Protein AF-A0A7Y5WAF0-F1 (afdb_monomer_lite)

Radius of gyration: 32.48 Å; chains: 1; bounding box: 87×37×110 Å

pLDDT: mean 72.6, std 13.73, range [48.72, 93.19]

Secondary structure (DSSP, 8-state):
-HHHHHHHHHHHHHHHHHHHHHHHHHHHHT-TTPPP---------SS-----SPPPPPP-HHHHHHHHHHHHHHHHHHHHHHHHHHHTTSS-HHHHHHHHHHHHHHHHHHHHHHHHHHHHHHHHHHHHHHH--HHHHHHHHHHHHHHHHHHHS-----TTSPPP---TTHHHHHHHHHHHHHHHHHHHHHHHHHHHHHHHHHHHHHH-TTTTSSTT------

Foldseek 3Di:
DVVVVVVVVCVVCVVVVVVLVVLVVVLLVPPPPNPDPDDPDDDDDDDPPPPPPPDPPDPPVVLSVVLSVVLVVVLVVLLVVLVVCCVVVVDPPVCSVVVSVVVSVVSSVVSSVVSVVVVVVVVVVVVVVVVPPVPPVVVVVVVVVVVVVVVPPDDPPPVPDDDDDDDDPVVVVVVVVVVVVVVVVVVVVVVVVVVVVVVVVVVVCVPPVPVVVPPPPDDDDD

Structure (mmCIF, N/CA/C/O backbone):
data_AF-A0A7Y5WAF0-F1
#
_entry.id   AF-A0A7Y5WAF0-F1
#
loop_
_atom_site.group_PDB
_atom_site.id
_atom_site.type_symbol
_atom_site.label_atom_id
_atom_site.label_alt_id
_atom_site.label_comp_id
_atom_site.label_asym_id
_atom_site.label_entity_id
_atom_site.label_seq_id
_atom_site.pdbx_PDB_ins_code
_atom_site.Cartn_x
_atom_site.Cartn_y
_atom_site.Cartn_z
_atom_site.occupancy
_atom_site.B_iso_or_equiv
_atom_site.auth_seq_id
_atom_site.auth_comp_id
_atom_site.auth_asym_id
_atom_site.auth_atom_id
_atom_site.pdbx_PDB_model_num
ATOM 1 N N . MET A 1 1 ? -6.982 17.345 -33.288 1.00 80.19 1 MET A N 1
ATOM 2 C CA . MET A 1 1 ? -5.839 17.234 -32.343 1.00 80.19 1 MET A CA 1
ATOM 3 C C . MET A 1 1 ? -6.242 16.680 -30.975 1.00 80.19 1 MET A C 1
ATOM 5 O O . MET A 1 1 ? -5.500 15.859 -30.454 1.00 80.19 1 MET A O 1
ATOM 9 N N . ILE A 1 2 ? -7.397 17.060 -30.407 1.00 92.06 2 ILE A N 1
ATOM 10 C CA . ILE A 1 2 ? -7.866 16.578 -29.087 1.00 92.06 2 ILE A CA 1
ATOM 11 C C . ILE A 1 2 ? -7.991 15.040 -29.025 1.00 92.06 2 ILE A C 1
ATOM 13 O O . ILE A 1 2 ? -7.596 14.434 -28.029 1.00 92.06 2 ILE A O 1
ATOM 17 N N . ASP A 1 3 ? -8.434 14.388 -30.103 1.00 92.44 3 ASP A N 1
ATOM 18 C CA . ASP A 1 3 ? -8.553 12.920 -30.141 1.00 92.44 3 ASP A CA 1
ATOM 19 C C . ASP A 1 3 ? -7.208 12.197 -30.027 1.00 92.44 3 ASP A C 1
ATOM 21 O O . ASP A 1 3 ? -7.102 11.194 -29.325 1.00 92.44 3 ASP A O 1
ATOM 25 N N . VAL A 1 4 ? -6.153 12.738 -30.644 1.00 91.50 4 VAL A N 1
ATOM 26 C CA . VAL A 1 4 ? -4.799 12.162 -30.578 1.00 91.50 4 VAL A CA 1
ATOM 27 C C . VAL A 1 4 ? -4.248 12.262 -29.154 1.00 91.50 4 VAL A C 1
ATOM 29 O O . VAL A 1 4 ? -3.738 11.281 -28.618 1.00 91.50 4 VAL A O 1
ATOM 32 N N . LEU A 1 5 ? -4.424 13.414 -28.499 1.00 90.00 5 LEU A N 1
ATOM 33 C CA . LEU A 1 5 ? -4.049 13.614 -27.092 1.00 90.00 5 LEU A CA 1
ATOM 34 C C . LEU A 1 5 ? -4.808 12.664 -26.153 1.00 90.00 5 LEU A C 1
ATOM 36 O O . LEU A 1 5 ? -4.223 12.096 -25.227 1.00 90.00 5 LEU A O 1
ATOM 40 N N . THR A 1 6 ? -6.096 12.444 -26.417 1.00 93.19 6 THR A N 1
ATOM 41 C CA . THR A 1 6 ? -6.939 11.533 -25.628 1.00 93.19 6 THR A CA 1
ATOM 42 C C . THR A 1 6 ? -6.519 10.074 -25.824 1.00 93.19 6 THR A C 1
ATOM 44 O O . THR A 1 6 ? -6.438 9.318 -24.852 1.00 93.19 6 THR A O 1
ATOM 47 N N . LEU A 1 7 ? -6.180 9.688 -27.059 1.00 91.62 7 LEU A N 1
ATOM 48 C CA . LEU A 1 7 ? -5.653 8.364 -27.387 1.00 91.62 7 LEU A CA 1
ATOM 49 C C . LEU A 1 7 ? -4.311 8.117 -26.687 1.00 91.62 7 LEU A C 1
ATOM 51 O O . LEU A 1 7 ? -4.165 7.109 -25.996 1.00 91.62 7 LEU A O 1
ATOM 55 N N . MET A 1 8 ? -3.361 9.053 -26.787 1.00 87.25 8 MET A N 1
ATOM 56 C CA . MET A 1 8 ? -2.053 8.926 -26.134 1.00 87.25 8 MET A CA 1
ATOM 57 C C . MET A 1 8 ? -2.184 8.846 -24.613 1.00 87.25 8 MET A C 1
ATOM 59 O O . MET A 1 8 ? -1.540 8.009 -23.984 1.00 87.25 8 MET A O 1
ATOM 63 N N . THR A 1 9 ? -3.073 9.646 -24.018 1.00 92.38 9 THR A N 1
ATOM 64 C CA . THR A 1 9 ? -3.328 9.605 -22.571 1.00 92.38 9 THR A CA 1
ATOM 65 C C . THR A 1 9 ? -3.919 8.259 -22.149 1.00 92.38 9 THR A C 1
ATOM 67 O O . THR A 1 9 ? -3.480 7.690 -21.154 1.00 92.38 9 THR A O 1
ATOM 70 N N . ARG A 1 10 ? -4.859 7.688 -22.915 1.00 88.75 10 ARG A N 1
ATOM 71 C CA . ARG A 1 10 ? -5.391 6.337 -22.651 1.00 88.75 10 ARG A CA 1
ATOM 72 C C . ARG A 1 10 ? -4.321 5.257 -22.754 1.00 88.75 10 ARG A C 1
ATOM 74 O O . ARG A 1 10 ? -4.291 4.374 -21.903 1.00 88.75 10 ARG A O 1
ATOM 81 N N .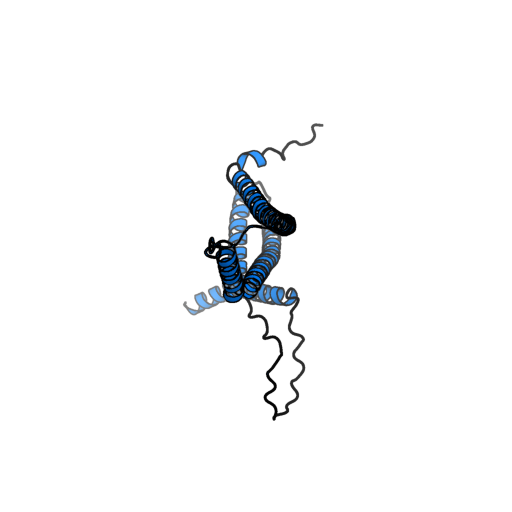 VAL A 1 11 ? -3.449 5.328 -23.758 1.00 88.25 11 VAL A N 1
ATOM 82 C CA . VAL A 1 11 ? -2.352 4.363 -23.928 1.00 88.25 11 VAL A CA 1
ATOM 83 C C . VAL A 1 11 ? -1.366 4.457 -22.761 1.00 88.25 11 VAL A C 1
ATOM 85 O O . VAL A 1 11 ? -0.986 3.430 -22.209 1.00 88.25 11 VAL A O 1
ATOM 88 N N . LEU A 1 12 ? -1.029 5.672 -22.319 1.00 84.12 12 LEU A N 1
ATOM 89 C CA . LEU A 1 12 ? -0.141 5.903 -21.175 1.00 84.12 12 LEU A CA 1
ATOM 90 C C . LEU A 1 12 ? -0.771 5.500 -19.831 1.00 84.12 12 LEU A C 1
ATOM 92 O O . LEU A 1 12 ? -0.071 4.999 -18.953 1.00 84.12 12 LEU A O 1
ATOM 96 N N . LEU A 1 13 ? -2.087 5.676 -19.658 1.00 89.19 13 LEU A N 1
ATOM 97 C CA . LEU A 1 13 ? -2.798 5.285 -18.431 1.00 89.19 13 LEU A CA 1
ATOM 98 C C . LEU A 1 13 ? -3.210 3.807 -18.402 1.00 89.19 13 LEU A C 1
ATOM 100 O O . LEU A 1 13 ? -3.452 3.279 -17.318 1.00 89.19 13 LEU A O 1
ATOM 104 N N . SER A 1 14 ? -3.283 3.133 -19.550 1.00 88.19 14 SER A N 1
ATOM 105 C CA . SER A 1 14 ? -3.618 1.707 -19.658 1.00 88.19 14 SER A CA 1
ATOM 106 C C . SER A 1 14 ? -2.776 0.806 -18.739 1.00 88.19 14 SER A C 1
ATOM 108 O O . SER A 1 14 ? -3.366 0.080 -17.933 1.00 88.19 14 SER A O 1
ATOM 110 N N . PRO A 1 15 ? -1.427 0.874 -18.744 1.00 79.38 15 PRO A N 1
ATOM 111 C CA . PRO A 1 15 ? -0.616 0.048 -17.850 1.00 79.38 15 PRO A CA 1
ATOM 112 C C . PRO A 1 15 ? -0.857 0.385 -16.376 1.00 79.38 15 PRO A C 1
ATOM 114 O O . PRO A 1 15 ? -0.868 -0.510 -15.535 1.00 79.38 15 PRO A O 1
ATOM 117 N N . LEU A 1 16 ? -1.121 1.655 -16.053 1.00 81.38 16 LEU A N 1
ATOM 118 C CA . LEU A 1 16 ? -1.438 2.076 -14.688 1.00 81.38 16 LEU A CA 1
ATOM 119 C C . LEU A 1 16 ? -2.786 1.504 -14.223 1.00 81.38 16 LEU A C 1
ATOM 121 O O . LEU A 1 16 ? -2.928 1.083 -13.074 1.00 81.38 16 LEU A O 1
ATOM 125 N N . TRP A 1 17 ? -3.766 1.451 -15.126 1.00 87.94 17 TRP A N 1
ATOM 126 C CA . TRP A 1 17 ? -5.075 0.860 -14.872 1.00 87.94 17 TRP A CA 1
ATOM 127 C C . TRP A 1 17 ? -4.995 -0.662 -14.707 1.00 87.94 17 TRP A C 1
ATOM 129 O O . TRP A 1 17 ? -5.569 -1.201 -13.760 1.00 87.94 17 TRP A O 1
ATOM 139 N N . ALA A 1 18 ? -4.233 -1.348 -15.564 1.00 83.00 18 ALA A N 1
ATOM 140 C CA . ALA A 1 18 ? -3.973 -2.781 -15.439 1.00 83.00 18 ALA A CA 1
ATOM 141 C C . ALA A 1 18 ? -3.250 -3.108 -14.121 1.00 83.00 18 ALA A C 1
ATOM 143 O O . ALA A 1 18 ? -3.660 -4.017 -13.398 1.00 83.00 18 ALA A O 1
ATOM 144 N N . LEU A 1 19 ? -2.238 -2.314 -13.752 1.00 80.44 19 LEU A N 1
ATOM 145 C CA . LEU A 1 19 ? -1.508 -2.465 -12.492 1.00 80.44 19 LEU A CA 1
ATOM 146 C C . LEU A 1 19 ? -2.422 -2.264 -11.277 1.00 80.44 19 LEU A C 1
ATOM 148 O O . LEU A 1 19 ? -2.346 -3.021 -10.309 1.00 80.44 19 LEU A O 1
ATOM 152 N N . TRP A 1 20 ? -3.325 -1.283 -11.337 1.00 81.94 20 TRP A N 1
ATOM 153 C CA . TRP A 1 20 ? -4.351 -1.090 -10.314 1.00 81.94 20 TRP A CA 1
ATOM 154 C C . TRP A 1 20 ? -5.294 -2.296 -10.209 1.00 81.94 20 TRP A C 1
ATOM 156 O O . TRP A 1 20 ? -5.638 -2.717 -9.102 1.00 81.94 20 TRP A O 1
ATOM 166 N N . TRP A 1 21 ? -5.684 -2.888 -11.340 1.00 87.25 21 TRP A N 1
ATOM 167 C CA . TRP A 1 21 ? -6.511 -4.095 -11.374 1.00 87.25 21 TRP A CA 1
ATOM 168 C C . TRP A 1 21 ? -5.814 -5.290 -10.722 1.00 87.25 21 TRP A C 1
ATOM 170 O O . TRP A 1 21 ? -6.400 -5.944 -9.860 1.00 87.25 21 TRP A O 1
ATOM 180 N N . VAL A 1 22 ? -4.543 -5.521 -11.061 1.00 81.50 22 VAL A N 1
ATOM 181 C CA . VAL A 1 22 ? -3.709 -6.566 -10.453 1.00 81.50 22 VAL A CA 1
ATOM 182 C C . VAL A 1 22 ? -3.533 -6.318 -8.954 1.00 81.50 22 VAL A C 1
ATOM 184 O O . VAL A 1 22 ? -3.692 -7.247 -8.168 1.00 81.50 22 VAL A O 1
ATOM 187 N N . TYR A 1 23 ? -3.300 -5.071 -8.525 1.00 77.25 23 TYR A N 1
ATOM 188 C CA . TYR A 1 23 ? -3.225 -4.715 -7.101 1.00 77.25 23 TYR A CA 1
ATOM 189 C C . TYR A 1 23 ? -4.512 -5.074 -6.355 1.00 77.25 23 TYR A C 1
ATOM 191 O O . TYR A 1 23 ? -4.492 -5.657 -5.269 1.00 77.25 23 TYR A O 1
ATOM 199 N N . ARG A 1 24 ? -5.653 -4.732 -6.961 1.00 79.69 24 ARG A N 1
ATOM 200 C CA . ARG A 1 24 ? -6.974 -4.999 -6.403 1.00 79.69 24 ARG A CA 1
ATOM 201 C C . ARG A 1 24 ? -7.251 -6.502 -6.339 1.00 79.69 24 ARG A C 1
ATOM 203 O O . ARG A 1 24 ? -7.829 -6.953 -5.355 1.00 79.69 24 ARG A O 1
ATOM 210 N N . PHE A 1 25 ? -6.812 -7.261 -7.342 1.00 80.56 25 PHE A N 1
ATOM 211 C CA . PHE A 1 25 ? -6.910 -8.718 -7.362 1.00 80.56 25 PHE A CA 1
ATOM 212 C C . PHE A 1 25 ? -6.017 -9.365 -6.296 1.00 80.56 25 PHE A C 1
ATOM 214 O O . PHE A 1 25 ? -6.508 -10.172 -5.512 1.00 80.56 25 PHE A O 1
ATOM 221 N N . LEU A 1 26 ? -4.751 -8.946 -6.178 1.00 77.12 26 LEU A N 1
ATOM 222 C CA . LEU A 1 26 ? -3.840 -9.439 -5.139 1.00 77.12 26 LEU A CA 1
ATOM 223 C C . LEU A 1 26 ? -4.392 -9.188 -3.732 1.00 77.12 26 LEU A C 1
ATOM 225 O O . LEU A 1 26 ? -4.285 -10.032 -2.846 1.00 77.12 26 LEU A O 1
ATOM 229 N N . TRP A 1 27 ? -5.013 -8.031 -3.501 1.00 72.62 27 TRP A N 1
ATOM 230 C CA . TRP A 1 27 ? -5.647 -7.767 -2.212 1.00 72.62 27 TRP A CA 1
ATOM 231 C C . TRP A 1 27 ? -6.728 -8.803 -1.868 1.00 72.62 27 TRP A C 1
ATOM 233 O O . TRP A 1 27 ? -6.843 -9.225 -0.715 1.00 72.62 27 TRP A O 1
ATOM 243 N N . TRP A 1 28 ? -7.507 -9.224 -2.867 1.00 75.81 28 TRP A N 1
ATOM 244 C CA . TRP A 1 28 ? -8.518 -10.265 -2.707 1.00 75.81 28 TRP A CA 1
ATOM 245 C C . TRP A 1 28 ? -7.897 -11.640 -2.462 1.00 75.81 28 TRP A C 1
ATOM 247 O O . TRP A 1 28 ? -8.332 -12.325 -1.542 1.00 75.81 28 TRP A O 1
ATOM 257 N N . THR A 1 29 ? -6.844 -12.018 -3.192 1.00 72.81 29 THR A N 1
ATOM 258 C CA . THR A 1 29 ? -6.183 -13.323 -3.001 1.00 72.81 29 THR A CA 1
ATOM 259 C C . THR A 1 29 ? -5.527 -13.466 -1.629 1.00 72.81 29 THR A C 1
ATOM 261 O O . THR A 1 29 ? -5.415 -14.573 -1.114 1.00 72.81 29 THR A O 1
ATOM 264 N N . PHE A 1 30 ? -5.092 -12.359 -1.020 1.00 68.06 30 PHE A N 1
ATOM 265 C CA . PHE A 1 30 ? -4.464 -12.362 0.306 1.00 68.06 30 PHE A CA 1
ATOM 266 C C . PHE A 1 30 ? -5.413 -11.996 1.455 1.00 68.06 30 PHE A C 1
ATOM 268 O O . PHE A 1 30 ? -4.968 -11.943 2.609 1.00 68.06 30 PHE A O 1
ATOM 275 N N . SER A 1 31 ? -6.695 -11.748 1.171 1.00 66.81 31 SER A N 1
ATOM 276 C CA . SER A 1 31 ? -7.712 -11.581 2.209 1.00 66.81 31 SER A CA 1
ATOM 277 C C . SER A 1 31 ? -8.149 -12.968 2.696 1.00 66.81 31 SER A C 1
ATOM 279 O O . SER A 1 31 ? -8.787 -13.693 1.939 1.00 66.81 31 SER A O 1
ATOM 281 N N . PRO A 1 32 ? -7.821 -13.364 3.943 1.00 60.50 32 PRO A N 1
ATOM 282 C CA . PRO A 1 32 ? -8.247 -14.655 4.495 1.00 60.50 32 PRO A CA 1
ATOM 283 C C . PRO A 1 32 ? -9.773 -14.742 4.653 1.00 60.50 32 PRO A C 1
ATOM 285 O O . PRO A 1 32 ? -10.313 -15.836 4.738 1.00 60.50 32 PRO A O 1
ATOM 288 N N . ASP A 1 33 ? -10.449 -13.591 4.631 1.00 60.91 33 ASP A N 1
ATOM 289 C CA . ASP A 1 33 ? -11.903 -13.452 4.692 1.00 60.91 33 ASP A CA 1
ATOM 290 C C . ASP A 1 33 ? -12.520 -13.288 3.297 1.00 60.91 33 ASP A C 1
ATOM 292 O O . ASP A 1 33 ? -13.479 -12.530 3.131 1.00 60.91 33 ASP A O 1
ATOM 296 N N . ALA A 1 34 ? -11.948 -13.925 2.266 1.00 55.34 34 ALA A N 1
ATOM 297 C CA . ALA A 1 34 ? -12.595 -13.971 0.961 1.00 55.34 34 ALA A CA 1
ATOM 298 C C . ALA A 1 34 ? -14.026 -14.500 1.178 1.00 55.34 34 ALA A C 1
ATOM 300 O O . ALA A 1 34 ? -14.171 -15.615 1.687 1.00 55.34 34 ALA A O 1
ATOM 301 N N . PRO A 1 35 ? -15.079 -13.703 0.897 1.00 54.16 35 PRO A N 1
ATOM 302 C CA . PRO A 1 35 ? -16.446 -14.124 1.133 1.00 54.16 35 PRO A CA 1
ATOM 303 C C . PRO A 1 35 ? -16.647 -15.482 0.463 1.00 54.16 35 PRO A C 1
ATOM 305 O O . PRO A 1 35 ? -16.305 -15.609 -0.720 1.00 54.16 35 PRO A O 1
ATOM 308 N N . PRO A 1 36 ? -17.153 -16.496 1.190 1.00 54.44 36 PRO A N 1
ATOM 309 C CA . PRO A 1 36 ? -17.505 -17.757 0.561 1.00 54.44 36 PRO A CA 1
ATOM 310 C C . PRO A 1 36 ? -18.429 -17.416 -0.604 1.00 54.44 36 PRO A C 1
ATOM 312 O O . PRO A 1 36 ? -19.363 -16.626 -0.428 1.00 54.44 36 PRO A O 1
ATOM 315 N N . ALA A 1 37 ? -18.094 -17.917 -1.797 1.00 56.12 37 ALA A N 1
ATOM 316 C CA . ALA A 1 37 ? -18.835 -17.653 -3.023 1.00 56.12 37 ALA A CA 1
ATOM 317 C C . ALA A 1 37 ? -20.330 -17.747 -2.713 1.00 56.12 37 ALA A C 1
ATOM 319 O O . ALA A 1 37 ? -20.788 -18.775 -2.215 1.00 56.12 37 ALA A O 1
ATOM 320 N N . ALA A 1 38 ? -21.044 -16.630 -2.886 1.00 54.22 38 ALA A N 1
ATOM 321 C CA . ALA A 1 38 ? -22.418 -16.499 -2.434 1.00 54.22 38 ALA A CA 1
ATOM 322 C C . ALA A 1 38 ? -23.245 -17.647 -3.024 1.00 54.22 38 ALA A C 1
ATOM 324 O O . ALA A 1 38 ? -23.469 -17.696 -4.233 1.00 54.22 38 ALA A O 1
ATOM 325 N N . ALA A 1 39 ? -23.657 -18.588 -2.172 1.00 51.59 39 ALA A N 1
ATOM 326 C CA . ALA A 1 39 ? -24.573 -19.641 -2.573 1.00 51.59 39 ALA A CA 1
ATOM 327 C C . ALA A 1 39 ? -25.874 -18.979 -3.061 1.00 51.59 39 ALA A C 1
ATOM 329 O O . ALA A 1 39 ? -26.312 -17.996 -2.447 1.00 51.59 39 ALA A O 1
ATOM 330 N N . PRO A 1 40 ? -26.477 -19.461 -4.162 1.00 54.38 40 PRO A N 1
ATOM 331 C CA . PRO A 1 40 ? -27.672 -18.853 -4.726 1.00 54.38 40 PRO A CA 1
ATOM 332 C C . PRO A 1 40 ? -28.766 -18.782 -3.657 1.00 54.38 40 PRO A C 1
ATOM 334 O O . PRO A 1 40 ? -29.146 -19.790 -3.061 1.00 54.38 40 PRO A O 1
ATOM 337 N N . ALA A 1 41 ? -29.226 -17.563 -3.376 1.00 55.59 41 ALA A N 1
ATOM 338 C CA . ALA A 1 41 ? -30.239 -17.302 -2.368 1.00 55.59 41 ALA A CA 1
ATOM 339 C C . ALA A 1 41 ? -31.579 -17.893 -2.827 1.00 55.59 41 ALA A C 1
ATOM 341 O O . ALA A 1 41 ? -32.236 -17.350 -3.714 1.00 55.59 41 ALA A O 1
ATOM 342 N N . ALA A 1 42 ? -31.973 -19.017 -2.228 1.00 52.19 42 ALA A N 1
ATOM 343 C CA . ALA A 1 42 ? -33.306 -19.578 -2.392 1.00 52.19 42 ALA A CA 1
ATOM 344 C C . ALA A 1 42 ? -34.329 -18.638 -1.733 1.00 52.19 42 ALA A C 1
ATOM 346 O O . ALA A 1 42 ? -34.229 -18.319 -0.547 1.00 52.19 42 ALA A O 1
ATOM 347 N N . GLY A 1 43 ? -35.275 -18.147 -2.531 1.00 57.16 43 GLY A N 1
ATOM 348 C CA . GLY A 1 43 ? -36.304 -17.208 -2.100 1.00 57.16 43 GLY A CA 1
ATOM 349 C C . GLY A 1 43 ? -37.311 -17.829 -1.130 1.00 57.16 43 GLY A C 1
ATOM 350 O O . GLY A 1 43 ? -37.823 -18.919 -1.365 1.00 57.16 43 GLY A O 1
ATOM 351 N N . GLY A 1 44 ? -37.643 -17.088 -0.073 1.00 50.97 44 GLY A N 1
ATOM 352 C CA . GLY A 1 44 ? -38.745 -17.400 0.836 1.00 50.97 44 GLY A CA 1
ATOM 353 C C . GLY A 1 44 ? -39.015 -16.245 1.801 1.00 50.97 44 GLY A C 1
ATOM 354 O O . GLY A 1 44 ? -38.184 -15.933 2.646 1.00 50.97 44 GLY A O 1
ATOM 355 N N . LYS A 1 45 ? -40.170 -15.586 1.644 1.00 63.97 45 LYS A N 1
ATOM 356 C CA . LYS A 1 45 ? -40.706 -14.539 2.535 1.00 63.97 45 LYS A CA 1
ATOM 357 C C . LYS A 1 45 ? -41.290 -15.162 3.814 1.00 63.97 45 LYS A C 1
ATOM 359 O O . LYS A 1 45 ? -41.916 -16.209 3.704 1.00 63.97 45 LYS A O 1
ATOM 364 N N . ALA A 1 46 ? -41.164 -14.474 4.961 1.00 56.56 46 ALA A N 1
ATOM 365 C CA . ALA A 1 46 ? -42.238 -14.181 5.946 1.00 56.56 46 ALA A CA 1
ATOM 366 C C . ALA A 1 46 ? -41.733 -13.942 7.386 1.00 56.56 46 ALA A C 1
ATOM 368 O O . ALA A 1 46 ? -42.485 -13.428 8.207 1.00 56.56 46 ALA A O 1
ATOM 369 N N . PHE A 1 47 ? -40.470 -14.237 7.689 1.00 59.84 47 PHE A N 1
ATOM 370 C CA . PHE A 1 47 ? -39.847 -13.845 8.954 1.00 59.84 47 PHE A CA 1
ATOM 371 C C . PHE A 1 47 ? -38.828 -12.747 8.676 1.00 59.84 47 PHE A C 1
ATOM 373 O O . PHE A 1 47 ? -38.037 -12.875 7.740 1.00 59.84 47 PHE A O 1
ATOM 380 N N . ASP A 1 48 ? -38.858 -11.670 9.462 1.00 50.84 48 ASP A N 1
ATOM 381 C CA . ASP A 1 48 ? -37.770 -10.695 9.511 1.00 50.84 48 ASP A CA 1
ATOM 382 C C . ASP A 1 48 ? -36.577 -11.405 10.160 1.00 50.84 48 ASP A C 1
ATOM 384 O O . ASP A 1 48 ? -36.365 -11.380 11.373 1.00 50.84 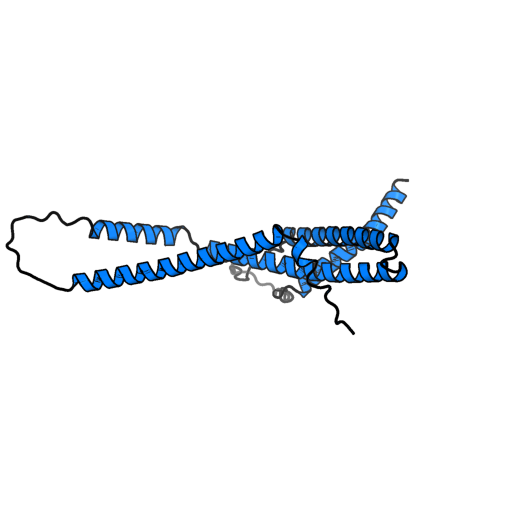48 ASP A O 1
ATOM 388 N N . ILE A 1 49 ? -35.881 -12.205 9.350 1.00 62.72 49 ILE A N 1
ATOM 389 C CA . ILE A 1 49 ? -34.621 -12.825 9.715 1.00 62.72 49 ILE A CA 1
ATOM 390 C C . ILE A 1 49 ? -33.684 -11.642 9.900 1.00 62.72 49 ILE A C 1
ATOM 392 O O . ILE A 1 49 ? -33.157 -11.117 8.921 1.00 62.72 49 ILE A O 1
ATOM 396 N N . VAL A 1 50 ? -33.517 -11.206 11.153 1.00 58.84 50 VAL A N 1
ATOM 397 C CA . VAL A 1 50 ? -32.436 -10.308 11.552 1.00 58.84 50 VAL A CA 1
ATOM 398 C C . VAL A 1 50 ? -31.167 -10.972 11.045 1.00 58.84 50 VAL A C 1
ATOM 400 O O . VAL A 1 50 ? -30.720 -11.979 11.606 1.00 58.84 50 VAL A O 1
ATOM 403 N N . ASP A 1 51 ? -30.676 -10.479 9.907 1.00 59.12 51 ASP A N 1
ATOM 404 C CA . ASP A 1 51 ? -29.619 -11.117 9.141 1.00 59.12 51 ASP A CA 1
ATOM 405 C C . ASP A 1 51 ? -28.364 -11.090 10.010 1.00 59.12 51 ASP A C 1
ATOM 407 O O . ASP A 1 51 ? -27.639 -10.103 10.101 1.00 59.12 51 ASP A O 1
ATOM 411 N N . SER A 1 52 ? -28.160 -12.184 10.744 1.00 59.81 52 SER A N 1
ATOM 412 C CA . SER A 1 52 ? -27.064 -12.355 11.698 1.00 59.81 52 SER A CA 1
ATOM 413 C C . SER A 1 52 ? -25.743 -12.575 10.967 1.00 59.81 52 SER A C 1
ATOM 415 O O . SER A 1 52 ? -24.708 -12.815 11.594 1.00 59.81 52 SER A O 1
ATOM 417 N N . ARG A 1 53 ? -25.770 -12.534 9.628 1.00 65.44 53 ARG A N 1
ATOM 418 C CA . ARG A 1 53 ? -24.580 -12.617 8.806 1.00 65.44 53 ARG A CA 1
ATOM 419 C C . ARG A 1 53 ? -23.675 -11.451 9.184 1.00 65.44 53 ARG A C 1
ATOM 421 O O . ARG A 1 53 ? -24.109 -10.297 9.168 1.00 65.44 53 ARG A O 1
ATOM 428 N N . PRO A 1 54 ? -22.412 -11.728 9.534 1.00 61.59 54 PRO A N 1
ATOM 429 C CA . PRO A 1 54 ? -21.466 -10.669 9.808 1.00 61.59 54 PRO A CA 1
ATOM 430 C C . PRO A 1 54 ? -21.410 -9.761 8.579 1.00 61.59 54 PRO A C 1
ATOM 432 O O . PRO A 1 54 ? -21.072 -10.211 7.485 1.00 61.59 54 PRO A O 1
ATOM 435 N N . THR A 1 55 ? -21.780 -8.488 8.753 1.00 65.94 55 THR A N 1
ATOM 436 C CA . THR A 1 55 ? -21.629 -7.471 7.704 1.00 65.94 55 THR A CA 1
ATOM 437 C C . THR A 1 55 ? -20.217 -7.577 7.133 1.00 65.94 55 THR A C 1
ATOM 439 O O . THR A 1 55 ? -19.262 -7.514 7.919 1.00 65.94 55 THR A O 1
ATOM 442 N N . PRO A 1 56 ? -20.055 -7.747 5.807 1.00 65.38 56 PRO A N 1
ATOM 443 C CA . PRO A 1 56 ? -18.742 -7.951 5.224 1.00 65.38 56 PRO A CA 1
ATOM 444 C C . PRO A 1 56 ? -17.840 -6.764 5.582 1.00 65.38 56 PRO A C 1
ATOM 446 O O . PRO A 1 56 ? -18.296 -5.611 5.553 1.00 65.38 56 PRO A O 1
ATOM 449 N N . PRO A 1 57 ? -16.574 -7.014 5.954 1.00 68.31 57 PRO A N 1
ATOM 450 C CA . PRO A 1 57 ? -15.666 -5.954 6.358 1.00 68.31 57 PRO A CA 1
ATOM 451 C C . PRO A 1 57 ? -15.548 -4.927 5.228 1.00 68.31 57 PRO A C 1
ATOM 453 O O . PRO A 1 57 ? -15.200 -5.248 4.090 1.00 68.31 57 PRO A O 1
ATOM 456 N N . LYS A 1 58 ? -15.872 -3.663 5.531 1.00 73.88 58 LYS A N 1
ATOM 457 C CA . LYS A 1 58 ? -15.796 -2.572 4.555 1.00 73.88 58 LYS A CA 1
ATOM 458 C C . LYS A 1 58 ? -14.354 -2.450 4.065 1.00 73.88 58 LYS A C 1
ATOM 460 O O . LYS A 1 58 ? -13.455 -2.157 4.853 1.00 73.88 58 LYS A O 1
ATOM 465 N N . LEU A 1 59 ? -14.148 -2.637 2.761 1.00 70.38 59 LEU A N 1
ATOM 466 C CA . LEU A 1 59 ? -12.837 -2.534 2.120 1.00 70.38 59 LEU A CA 1
ATOM 467 C C . LEU A 1 59 ? -12.160 -1.204 2.505 1.00 70.38 59 LEU A C 1
ATOM 469 O O . LEU A 1 59 ? -12.749 -0.137 2.291 1.00 70.38 59 LEU A O 1
ATOM 473 N N . PRO A 1 60 ? -10.927 -1.218 3.046 1.00 77.88 60 PRO A N 1
ATOM 474 C CA . PRO A 1 60 ? -10.218 -0.005 3.436 1.00 77.88 60 PRO A CA 1
ATOM 475 C C . PRO A 1 60 ? -9.625 0.693 2.201 1.00 77.88 60 PRO A C 1
ATOM 477 O O . PRO A 1 60 ? -8.407 0.790 2.043 1.00 77.88 60 PRO A O 1
ATOM 480 N N . VAL A 1 61 ? -10.494 1.210 1.322 1.00 79.94 61 VAL A N 1
ATOM 481 C CA . VAL A 1 61 ? -10.132 1.822 0.028 1.00 79.94 61 VAL A CA 1
ATOM 482 C C . VAL A 1 61 ? -9.077 2.919 0.194 1.00 79.94 61 VAL A C 1
ATOM 484 O O . VAL A 1 61 ? -8.158 3.014 -0.614 1.00 79.94 61 VAL A O 1
ATOM 487 N N . GLY A 1 62 ? -9.159 3.715 1.265 1.00 79.38 62 GLY A N 1
ATOM 488 C CA . GLY A 1 62 ? -8.175 4.766 1.543 1.00 79.38 62 GLY A CA 1
ATOM 489 C C . GLY A 1 62 ? -6.770 4.230 1.839 1.00 79.38 62 GLY A C 1
ATOM 490 O O . GLY A 1 62 ? -5.792 4.784 1.350 1.00 79.38 62 GLY A O 1
ATOM 491 N N . ALA A 1 63 ? -6.656 3.129 2.591 1.00 78.56 63 ALA A N 1
ATOM 492 C CA . ALA A 1 63 ? -5.358 2.522 2.897 1.00 78.56 63 ALA A CA 1
ATOM 493 C C . ALA A 1 63 ? -4.748 1.848 1.660 1.00 78.56 63 ALA A C 1
ATOM 495 O O . ALA A 1 63 ? -3.550 1.973 1.427 1.00 78.56 63 ALA A O 1
ATOM 496 N N . LEU A 1 64 ? -5.589 1.208 0.842 1.00 79.25 64 LEU A N 1
ATOM 497 C CA . LEU A 1 64 ? -5.204 0.629 -0.446 1.00 79.25 64 LEU A CA 1
ATOM 498 C C . LEU A 1 64 ? -4.677 1.691 -1.417 1.00 79.25 64 LEU A C 1
ATOM 500 O O . LEU A 1 64 ? -3.596 1.535 -1.976 1.00 79.25 64 LEU A O 1
ATOM 504 N N . ARG A 1 65 ? -5.404 2.805 -1.580 1.00 83.25 65 ARG A N 1
ATOM 505 C CA . ARG A 1 65 ? -4.955 3.926 -2.422 1.00 83.25 65 ARG A CA 1
ATOM 506 C C . ARG A 1 65 ? -3.644 4.521 -1.914 1.00 83.25 65 ARG A C 1
ATOM 508 O O . ARG A 1 65 ? -2.752 4.776 -2.714 1.00 83.25 65 ARG A O 1
ATOM 515 N N . GLY A 1 66 ? -3.508 4.689 -0.597 1.00 82.69 66 GLY A N 1
ATOM 516 C CA . GLY A 1 66 ? -2.272 5.176 0.017 1.00 82.69 66 GLY A CA 1
ATOM 517 C C . GLY A 1 66 ? -1.077 4.252 -0.235 1.00 82.69 66 GLY A C 1
ATOM 518 O O . GLY A 1 66 ? -0.020 4.730 -0.635 1.00 82.69 66 GLY A O 1
ATOM 519 N N . GLY A 1 67 ? -1.253 2.936 -0.068 1.00 81.69 67 GLY A N 1
ATOM 520 C CA . GLY A 1 67 ? -0.211 1.942 -0.346 1.00 81.69 67 GLY A CA 1
ATOM 521 C C . GLY A 1 67 ? 0.212 1.916 -1.815 1.00 81.69 67 GLY A C 1
ATOM 522 O O . GLY A 1 67 ? 1.406 1.859 -2.106 1.00 81.69 67 GLY A O 1
ATOM 523 N N . PHE A 1 68 ? -0.751 2.034 -2.733 1.00 82.31 68 PHE A N 1
ATOM 524 C CA . PHE A 1 68 ? -0.494 2.089 -4.173 1.00 82.31 68 PHE A CA 1
ATOM 525 C C . PHE A 1 68 ? 0.283 3.349 -4.583 1.00 82.31 68 PHE A C 1
ATOM 527 O O . PHE A 1 68 ? 1.328 3.249 -5.229 1.00 82.31 68 PHE A O 1
ATOM 534 N N . ILE A 1 69 ? -0.171 4.532 -4.153 1.00 83.88 69 ILE A N 1
ATOM 535 C CA . ILE A 1 69 ? 0.522 5.803 -4.428 1.00 83.88 69 ILE A CA 1
ATOM 536 C C . ILE A 1 69 ? 1.931 5.779 -3.824 1.00 83.88 69 ILE A C 1
ATOM 538 O O . ILE A 1 69 ? 2.889 6.170 -4.487 1.00 83.88 69 ILE A O 1
ATOM 542 N N . GLY A 1 70 ? 2.074 5.254 -2.603 1.00 84.94 70 GLY A N 1
ATOM 543 C CA . GLY A 1 70 ? 3.373 5.083 -1.954 1.00 84.94 70 GLY A CA 1
ATOM 544 C C . GLY A 1 70 ? 4.325 4.194 -2.757 1.00 84.94 70 GLY A C 1
ATOM 545 O O . GLY A 1 70 ? 5.482 4.561 -2.946 1.00 84.94 70 GLY A O 1
ATOM 546 N N . SER A 1 71 ? 3.843 3.067 -3.296 1.00 85.06 71 SER A N 1
ATOM 547 C CA . SER A 1 71 ? 4.668 2.197 -4.147 1.00 85.06 71 SER A CA 1
ATOM 548 C C . SER A 1 71 ? 5.054 2.843 -5.479 1.00 85.06 71 SER A C 1
ATOM 550 O O . SER A 1 71 ? 6.185 2.659 -5.923 1.00 85.06 71 SER A O 1
ATOM 552 N N . LEU A 1 72 ? 4.168 3.640 -6.091 1.00 84.44 72 LEU A N 1
ATOM 553 C CA . LEU A 1 72 ? 4.493 4.384 -7.313 1.00 84.44 72 LEU A CA 1
ATOM 554 C C . LEU A 1 72 ? 5.567 5.441 -7.054 1.00 84.44 72 LEU A C 1
ATOM 556 O O . LEU A 1 72 ? 6.530 5.528 -7.811 1.00 84.44 72 LEU A O 1
ATOM 56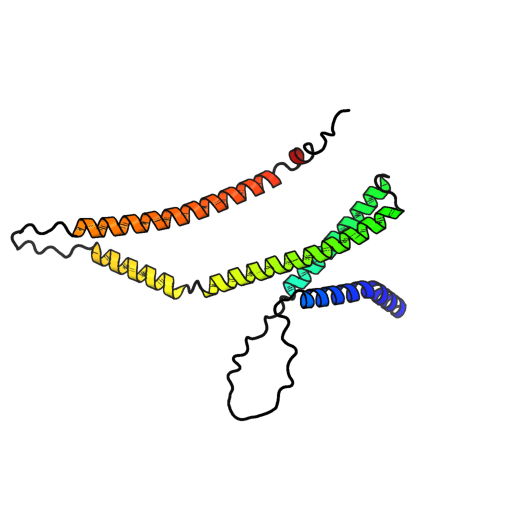0 N N . ALA A 1 73 ? 5.436 6.200 -5.964 1.00 88.62 73 ALA A N 1
ATOM 561 C CA . ALA A 1 73 ? 6.430 7.192 -5.569 1.00 88.62 73 ALA A CA 1
ATOM 562 C C . ALA A 1 73 ? 7.794 6.538 -5.288 1.00 88.62 73 ALA A C 1
ATOM 564 O O . ALA A 1 73 ? 8.817 7.016 -5.776 1.00 88.62 73 ALA A O 1
ATOM 565 N N . ALA A 1 74 ? 7.808 5.408 -4.572 1.00 88.62 74 ALA A N 1
ATOM 566 C CA . ALA A 1 74 ? 9.028 4.649 -4.304 1.00 88.62 74 ALA A CA 1
ATOM 567 C C . ALA A 1 74 ? 9.672 4.110 -5.593 1.00 88.62 74 ALA A C 1
ATOM 569 O O . ALA A 1 74 ? 10.874 4.269 -5.792 1.00 88.62 74 ALA A O 1
ATOM 570 N N . SER A 1 75 ? 8.876 3.536 -6.501 1.00 88.56 75 SER A N 1
ATOM 571 C CA . SER A 1 75 ? 9.352 3.049 -7.802 1.00 88.56 75 SER A CA 1
ATOM 572 C C . SER A 1 75 ? 9.891 4.178 -8.686 1.00 88.56 75 SER A C 1
ATOM 574 O O . SER A 1 75 ? 10.878 3.980 -9.395 1.00 88.56 75 SER A O 1
ATOM 576 N N . GLY A 1 76 ? 9.257 5.355 -8.655 1.00 88.06 76 GLY A N 1
ATOM 577 C CA . GLY A 1 76 ? 9.716 6.546 -9.369 1.00 88.06 76 GLY A CA 1
ATOM 578 C C . GLY A 1 76 ? 11.046 7.062 -8.823 1.00 88.06 76 GLY A C 1
ATOM 579 O O . GLY A 1 76 ? 11.972 7.300 -9.592 1.00 88.06 76 GLY A O 1
ATOM 580 N N . GLY A 1 77 ? 11.186 7.138 -7.495 1.00 89.19 77 GLY A N 1
ATOM 581 C CA . GLY A 1 77 ? 12.459 7.477 -6.853 1.00 89.19 77 GLY A CA 1
ATOM 582 C C . GLY A 1 77 ? 13.570 6.488 -7.213 1.00 89.19 77 GLY A C 1
ATOM 583 O O . GLY A 1 77 ? 14.689 6.889 -7.523 1.00 89.19 77 GLY A O 1
ATOM 584 N N . LEU A 1 78 ? 13.243 5.196 -7.270 1.00 89.06 78 LEU A N 1
ATOM 585 C CA . LEU A 1 78 ? 14.193 4.164 -7.664 1.00 89.06 78 LEU A CA 1
ATOM 586 C C . LEU A 1 78 ? 14.604 4.259 -9.138 1.00 89.06 78 LEU A C 1
ATOM 588 O O . LEU A 1 78 ? 15.758 3.995 -9.460 1.00 89.06 78 LEU A O 1
ATOM 592 N N . ALA A 1 79 ? 13.698 4.682 -10.024 1.00 87.81 79 ALA A N 1
ATOM 593 C CA . ALA A 1 79 ? 14.021 4.938 -11.429 1.00 87.81 79 ALA A CA 1
ATOM 594 C C . ALA A 1 79 ? 15.047 6.072 -11.5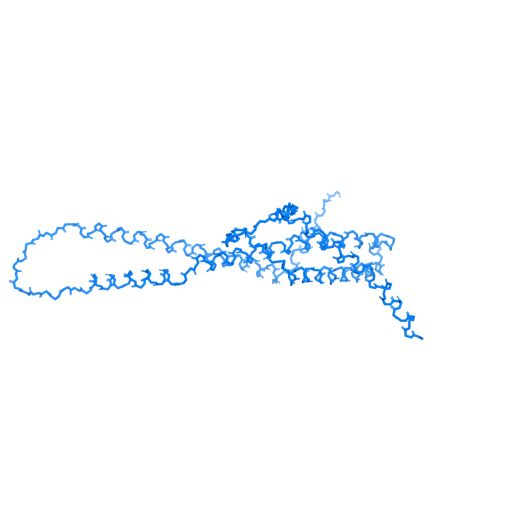68 1.00 87.81 79 ALA A C 1
ATOM 596 O O . ALA A 1 79 ? 16.001 5.958 -12.342 1.00 87.81 79 ALA A O 1
ATOM 597 N N . VAL A 1 80 ? 14.880 7.148 -10.788 1.00 90.50 80 VAL A N 1
ATOM 598 C CA . VAL A 1 80 ? 15.833 8.268 -10.749 1.00 90.50 80 VAL A CA 1
ATOM 599 C C . VAL A 1 80 ? 17.191 7.787 -10.244 1.00 90.50 80 VAL A C 1
ATOM 601 O O . VAL A 1 80 ? 18.197 8.050 -10.898 1.00 90.50 80 VAL A O 1
ATOM 604 N N . LEU A 1 81 ? 17.219 7.016 -9.152 1.00 87.50 81 LEU A N 1
ATOM 605 C CA . LEU A 1 81 ? 18.459 6.463 -8.596 1.00 87.50 81 LEU A CA 1
ATOM 606 C C . LEU A 1 81 ? 19.178 5.526 -9.577 1.00 87.50 81 LEU A C 1
ATOM 608 O O . LEU A 1 81 ? 20.385 5.659 -9.778 1.00 87.50 81 LEU A O 1
ATOM 612 N N . ALA A 1 82 ? 18.447 4.623 -10.236 1.00 87.00 82 ALA A N 1
ATOM 613 C CA . ALA A 1 82 ? 19.008 3.735 -11.253 1.00 87.00 82 ALA A CA 1
ATOM 614 C C . ALA A 1 82 ? 19.576 4.528 -12.442 1.00 87.00 82 ALA A C 1
ATOM 616 O O . ALA A 1 82 ? 20.665 4.227 -12.925 1.00 87.00 82 ALA A O 1
ATOM 617 N N . SER A 1 83 ? 18.884 5.593 -12.860 1.00 86.44 83 SER A N 1
ATOM 618 C CA . SER A 1 83 ? 19.346 6.481 -13.933 1.00 86.44 83 SER A CA 1
ATOM 619 C C . SER A 1 83 ? 20.606 7.252 -13.540 1.00 86.44 83 SER A C 1
ATOM 621 O O . SER A 1 83 ? 21.507 7.409 -14.360 1.00 86.44 83 SER A O 1
ATOM 623 N N . THR A 1 84 ? 20.706 7.718 -12.290 1.00 88.25 84 THR A N 1
ATOM 624 C CA . THR A 1 84 ? 21.927 8.367 -11.792 1.00 88.25 84 THR A CA 1
ATOM 625 C C . THR A 1 84 ? 23.085 7.381 -11.673 1.00 88.25 84 THR A C 1
ATOM 627 O O . THR A 1 84 ? 24.192 7.713 -12.075 1.00 88.25 84 THR A O 1
ATOM 630 N N . ALA A 1 85 ? 22.837 6.152 -11.210 1.00 88.75 85 ALA A N 1
ATOM 631 C CA . ALA A 1 85 ? 23.868 5.122 -11.100 1.00 88.75 85 ALA A CA 1
ATOM 632 C C . ALA A 1 85 ? 24.421 4.708 -12.474 1.00 88.75 85 ALA A C 1
ATOM 634 O O . ALA A 1 85 ? 25.630 4.551 -12.625 1.00 88.75 85 ALA A O 1
ATOM 635 N N . ALA A 1 86 ? 23.549 4.606 -13.484 1.00 86.19 86 ALA A N 1
ATOM 636 C CA . ALA A 1 86 ? 23.951 4.317 -14.858 1.00 86.19 86 ALA A CA 1
ATOM 637 C C . ALA A 1 86 ? 24.819 5.431 -15.471 1.00 86.19 86 ALA A C 1
ATOM 639 O O . ALA A 1 86 ? 25.713 5.139 -16.251 1.00 86.19 86 ALA A O 1
ATOM 640 N N . ARG A 1 87 ? 24.599 6.704 -15.104 1.00 89.44 87 ARG A N 1
ATOM 641 C CA . ARG A 1 87 ? 25.427 7.834 -15.579 1.00 89.44 87 ARG A CA 1
ATOM 642 C C . ARG A 1 87 ? 26.841 7.851 -15.002 1.00 89.44 87 ARG A C 1
ATOM 644 O O . ARG A 1 87 ? 27.702 8.514 -15.565 1.00 89.44 87 ARG A O 1
ATOM 651 N N . HIS A 1 88 ? 27.058 7.180 -13.876 1.00 92.50 88 HIS A N 1
ATOM 652 C CA . HIS A 1 88 ? 28.354 7.101 -13.206 1.00 92.50 88 HIS A CA 1
ATOM 653 C C . HIS A 1 88 ? 29.079 5.772 -13.476 1.00 92.50 88 HIS A C 1
ATOM 655 O O . HIS A 1 88 ? 29.998 5.437 -12.737 1.00 92.50 88 HIS A O 1
ATOM 661 N N . ASP A 1 89 ? 28.641 4.998 -14.480 1.00 89.19 89 ASP A N 1
ATOM 662 C CA . ASP A 1 89 ? 29.177 3.673 -14.833 1.00 89.19 89 ASP A CA 1
ATOM 663 C C . ASP A 1 89 ? 29.232 2.668 -13.661 1.00 89.19 89 ASP A C 1
ATOM 665 O O . ASP A 1 89 ? 29.937 1.663 -13.712 1.00 89.19 89 ASP A O 1
ATOM 669 N N . ILE A 1 90 ? 28.438 2.893 -12.604 1.00 90.50 90 ILE A N 1
ATOM 670 C CA . ILE A 1 90 ? 28.352 1.987 -11.444 1.00 90.50 90 ILE A CA 1
ATOM 671 C C . ILE A 1 90 ? 27.621 0.695 -11.839 1.00 90.50 90 ILE A C 1
ATOM 673 O O . ILE A 1 90 ? 27.902 -0.382 -11.315 1.00 90.50 90 ILE A O 1
ATOM 677 N N . VAL A 1 91 ? 26.653 0.800 -12.756 1.00 87.19 91 VAL A N 1
ATOM 678 C CA . VAL A 1 91 ? 25.813 -0.310 -13.216 1.00 87.19 91 VAL A CA 1
ATOM 679 C C . VAL A 1 91 ? 25.703 -0.265 -14.733 1.00 87.19 91 VAL A C 1
ATOM 681 O O . VAL A 1 91 ? 25.445 0.787 -15.315 1.00 87.19 91 VAL A O 1
ATOM 684 N N . GLN A 1 92 ? 25.838 -1.426 -15.372 1.00 91.56 92 GLN A N 1
ATOM 685 C CA . GLN A 1 92 ? 25.680 -1.550 -16.815 1.00 91.56 92 GLN A CA 1
ATOM 686 C C . GLN A 1 92 ? 24.245 -1.158 -17.241 1.00 91.56 92 GLN A C 1
ATOM 688 O O . GLN A 1 92 ? 23.277 -1.640 -16.644 1.00 91.56 92 GLN A O 1
ATOM 693 N N . PRO A 1 93 ? 24.055 -0.347 -18.300 1.00 85.75 93 PRO A N 1
ATOM 694 C CA . PRO A 1 93 ? 22.727 0.139 -18.697 1.00 85.75 93 PRO A CA 1
ATOM 695 C C . PRO A 1 93 ? 21.720 -0.983 -18.982 1.00 85.75 93 PRO A C 1
ATOM 697 O O . PRO A 1 93 ? 20.536 -0.861 -18.671 1.00 85.75 93 PRO A O 1
ATOM 700 N N . ALA A 1 94 ? 22.205 -2.105 -19.526 1.00 87.19 94 ALA A N 1
ATOM 701 C CA . ALA A 1 94 ? 21.392 -3.278 -19.834 1.00 87.19 94 ALA A CA 1
ATOM 702 C C . ALA A 1 94 ? 20.810 -3.950 -18.576 1.00 87.19 94 ALA A C 1
ATOM 704 O O . ALA A 1 94 ? 19.667 -4.406 -18.596 1.00 87.19 94 ALA A O 1
ATOM 705 N N . SER A 1 95 ? 21.562 -3.992 -17.470 1.00 89.38 95 SER A N 1
ATOM 706 C CA . SER A 1 95 ? 21.100 -4.600 -16.217 1.00 89.38 95 SER A CA 1
ATOM 707 C C . SER A 1 95 ? 20.321 -3.621 -15.338 1.00 89.38 95 SER A C 1
ATOM 709 O O . SER A 1 95 ? 19.460 -4.055 -14.573 1.00 89.38 95 SER A O 1
ATOM 711 N N . ALA A 1 96 ? 20.537 -2.309 -15.486 1.00 81.50 96 ALA A N 1
ATOM 712 C CA . ALA A 1 96 ? 19.842 -1.279 -14.712 1.00 81.50 96 ALA A CA 1
ATOM 713 C C . ALA A 1 96 ? 18.310 -1.361 -14.857 1.00 81.50 96 ALA A C 1
ATOM 715 O O . ALA A 1 96 ? 17.590 -1.299 -13.858 1.00 81.50 96 ALA A O 1
ATOM 716 N N . ALA A 1 97 ? 17.807 -1.576 -16.079 1.00 82.75 97 ALA A N 1
ATOM 717 C CA . ALA A 1 97 ? 16.372 -1.730 -16.331 1.00 82.75 97 ALA A CA 1
ATOM 718 C C . ALA A 1 97 ? 15.797 -2.997 -15.674 1.00 82.75 97 ALA A C 1
ATOM 720 O O . ALA A 1 97 ? 14.715 -2.956 -15.087 1.00 82.75 97 ALA A O 1
ATOM 721 N N . ALA A 1 98 ? 16.536 -4.110 -15.726 1.00 83.56 98 ALA A N 1
ATOM 722 C CA . ALA A 1 98 ? 16.124 -5.369 -15.111 1.00 83.56 98 ALA A CA 1
ATOM 723 C C . ALA A 1 98 ? 16.101 -5.274 -13.577 1.00 83.56 98 ALA A C 1
ATOM 725 O O . ALA A 1 98 ? 15.136 -5.708 -12.948 1.00 83.56 98 ALA A O 1
ATOM 726 N N . ILE A 1 99 ? 17.128 -4.658 -12.979 1.00 84.75 99 ILE A N 1
ATOM 727 C CA . ILE A 1 99 ? 17.209 -4.424 -11.532 1.00 84.75 99 ILE A CA 1
ATOM 728 C C . ILE A 1 99 ? 16.060 -3.521 -11.083 1.00 84.75 99 ILE A C 1
ATOM 730 O O . ILE A 1 99 ? 15.382 -3.840 -10.104 1.00 84.75 99 ILE A O 1
ATOM 734 N N . TRP A 1 100 ? 15.794 -2.432 -11.811 1.00 88.31 100 TRP A N 1
ATOM 735 C CA . TRP A 1 100 ? 14.669 -1.542 -11.524 1.00 88.31 100 TRP A CA 1
ATOM 736 C C . TRP A 1 100 ? 13.326 -2.280 -11.596 1.00 88.31 100 TRP A C 1
ATOM 738 O O . TRP A 1 100 ? 12.543 -2.224 -10.651 1.00 88.31 100 TRP A O 1
ATOM 748 N N . ALA A 1 101 ? 13.082 -3.050 -12.659 1.00 83.94 101 ALA A N 1
ATOM 749 C CA . ALA A 1 101 ? 11.838 -3.802 -12.802 1.00 83.94 101 ALA A CA 1
ATOM 750 C C . ALA A 1 101 ? 11.631 -4.797 -11.643 1.00 83.94 101 ALA A C 1
ATOM 752 O O . ALA A 1 101 ? 10.558 -4.837 -11.038 1.00 83.94 101 ALA A O 1
ATOM 753 N N . TRP A 1 102 ? 12.671 -5.554 -11.277 1.00 90.44 102 TRP A N 1
ATOM 754 C CA . TRP A 1 102 ? 12.618 -6.518 -10.172 1.00 90.44 102 TRP A CA 1
ATOM 755 C C . TRP A 1 102 ? 12.369 -5.865 -8.816 1.00 90.44 102 TRP A C 1
ATOM 757 O O . TRP A 1 102 ? 11.542 -6.325 -8.024 1.00 90.44 102 TRP A O 1
ATOM 767 N N . THR A 1 103 ? 13.070 -4.773 -8.539 1.00 86.31 103 THR A N 1
ATOM 768 C CA . THR A 1 103 ? 12.920 -4.041 -7.280 1.00 86.31 103 THR A CA 1
ATOM 769 C C . THR A 1 103 ? 11.548 -3.379 -7.170 1.00 86.31 103 THR A C 1
ATOM 771 O O . THR A 1 103 ? 10.946 -3.429 -6.097 1.00 86.31 103 THR A O 1
ATOM 774 N N . SER A 1 104 ? 10.980 -2.872 -8.268 1.00 83.31 104 SER A N 1
ATOM 775 C CA . SER A 1 104 ? 9.597 -2.384 -8.306 1.00 83.31 104 SER A CA 1
ATOM 776 C C . SER A 1 104 ? 8.581 -3.479 -7.973 1.00 83.31 104 SER A C 1
ATOM 778 O O . SER A 1 104 ? 7.657 -3.232 -7.193 1.00 83.31 104 SER A O 1
ATOM 780 N N . VAL A 1 105 ? 8.772 -4.703 -8.481 1.00 85.19 105 VAL A N 1
ATOM 781 C CA . VAL A 1 105 ? 7.921 -5.855 -8.125 1.00 85.19 105 VAL A CA 1
ATOM 782 C C . VAL A 1 105 ? 8.006 -6.155 -6.625 1.00 85.19 105 VAL A C 1
ATOM 784 O O . VAL A 1 105 ? 6.974 -6.303 -5.967 1.00 85.19 105 VAL A O 1
ATOM 787 N N . LEU A 1 106 ? 9.210 -6.178 -6.047 1.00 86.75 106 LEU A N 1
ATOM 788 C CA . LEU A 1 106 ? 9.392 -6.424 -4.611 1.00 86.75 106 LEU A CA 1
ATOM 789 C C . LEU A 1 106 ? 8.769 -5.323 -3.743 1.00 86.75 106 LEU A C 1
ATOM 791 O O . LEU A 1 106 ? 8.095 -5.629 -2.757 1.00 86.75 106 LEU A O 1
ATOM 795 N N . ILE A 1 107 ? 8.936 -4.052 -4.120 1.00 87.94 107 ILE A N 1
ATOM 796 C CA . ILE A 1 107 ? 8.305 -2.910 -3.439 1.00 87.94 107 ILE A CA 1
ATOM 797 C C . ILE A 1 107 ? 6.785 -3.066 -3.442 1.00 87.94 107 ILE A C 1
ATOM 799 O O . ILE A 1 107 ? 6.127 -2.827 -2.426 1.00 87.94 107 ILE A O 1
ATOM 803 N N . PHE A 1 108 ? 6.221 -3.499 -4.567 1.00 82.56 108 PHE A N 1
ATOM 804 C CA . PHE A 1 108 ? 4.787 -3.701 -4.703 1.00 82.56 108 PHE A CA 1
ATOM 805 C C . PHE A 1 108 ? 4.272 -4.806 -3.774 1.00 82.56 108 PHE A C 1
ATOM 807 O O . PHE A 1 108 ? 3.308 -4.596 -3.035 1.00 82.56 108 PHE A O 1
ATOM 814 N N . VAL A 1 109 ? 4.963 -5.950 -3.731 1.00 83.81 109 VAL A N 1
ATOM 815 C CA . VAL A 1 109 ? 4.642 -7.056 -2.815 1.00 83.81 109 VAL A CA 1
ATOM 816 C C . VAL A 1 109 ? 4.754 -6.606 -1.353 1.00 83.81 109 VAL A C 1
ATOM 818 O O . VAL A 1 109 ? 3.838 -6.829 -0.558 1.00 83.81 109 VAL A O 1
ATOM 821 N N . MET A 1 110 ? 5.831 -5.905 -0.990 1.00 83.75 110 MET A N 1
ATOM 822 C CA . MET A 1 110 ? 6.041 -5.398 0.372 1.00 83.75 110 MET A CA 1
ATOM 823 C C . MET A 1 110 ? 4.988 -4.363 0.788 1.00 83.75 110 MET A C 1
ATOM 825 O O . MET A 1 110 ? 4.543 -4.366 1.940 1.00 83.75 110 MET A O 1
ATOM 829 N N . SER A 1 111 ? 4.530 -3.522 -0.145 1.00 84.75 111 SER A N 1
ATOM 830 C CA . SER A 1 111 ? 3.452 -2.554 0.091 1.00 84.75 111 SER A CA 1
ATOM 831 C C . SER A 1 111 ? 2.163 -3.245 0.549 1.00 84.75 111 SER A C 1
ATOM 833 O O . SER A 1 111 ? 1.528 -2.799 1.508 1.00 84.75 111 SER A O 1
ATOM 835 N N . ILE A 1 112 ? 1.811 -4.392 -0.042 1.00 82.62 112 ILE A N 1
ATOM 836 C CA . ILE A 1 112 ? 0.611 -5.157 0.341 1.00 82.62 112 ILE A CA 1
ATOM 837 C C . ILE A 1 112 ? 0.703 -5.628 1.799 1.00 82.62 112 ILE A C 1
ATOM 839 O O . ILE A 1 112 ? -0.239 -5.446 2.580 1.00 82.62 112 ILE A O 1
ATOM 843 N N . PHE A 1 113 ? 1.855 -6.169 2.208 1.00 84.75 113 PHE A N 1
ATOM 844 C CA . PHE A 1 113 ? 2.075 -6.588 3.595 1.00 84.75 113 PHE A CA 1
ATOM 845 C C . PHE A 1 113 ? 2.054 -5.407 4.573 1.00 84.75 113 PHE A C 1
ATOM 847 O O . PHE A 1 113 ? 1.497 -5.523 5.672 1.00 84.75 113 PHE A O 1
ATOM 854 N N . ALA A 1 114 ? 2.613 -4.260 4.180 1.00 85.25 114 ALA A N 1
ATOM 855 C CA . ALA A 1 114 ? 2.589 -3.045 4.987 1.00 85.25 114 ALA A CA 1
ATOM 856 C C . ALA A 1 114 ? 1.154 -2.538 5.209 1.00 85.25 114 ALA A C 1
ATOM 858 O O . ALA A 1 114 ? 0.761 -2.287 6.353 1.00 85.25 114 ALA A O 1
ATOM 859 N N . VAL A 1 115 ? 0.338 -2.472 4.149 1.00 81.94 115 VAL A N 1
ATOM 860 C CA . VAL A 1 115 ? -1.083 -2.093 4.245 1.00 81.94 115 VAL A CA 1
ATOM 861 C C . VAL A 1 115 ? -1.826 -3.046 5.180 1.00 81.94 115 VAL A C 1
ATOM 863 O O . VAL A 1 115 ? -2.556 -2.589 6.064 1.00 81.94 115 VAL A O 1
ATOM 866 N N . ARG A 1 116 ? -1.583 -4.358 5.077 1.00 82.94 116 ARG A N 1
ATOM 867 C CA . ARG A 1 116 ? -2.208 -5.355 5.957 1.00 82.94 116 ARG A CA 1
ATOM 868 C C . ARG A 1 116 ? -1.857 -5.135 7.428 1.00 82.94 116 ARG A C 1
ATOM 870 O O . ARG A 1 116 ? -2.746 -5.152 8.278 1.00 82.94 116 ARG A O 1
ATOM 877 N N . ARG A 1 117 ? -0.587 -4.856 7.746 1.00 86.00 117 ARG A N 1
ATOM 878 C CA . ARG A 1 117 ? -0.167 -4.530 9.123 1.00 86.00 117 ARG A CA 1
ATOM 879 C C . ARG A 1 117 ? -0.884 -3.293 9.660 1.00 86.00 117 ARG A C 1
ATOM 881 O O . ARG A 1 117 ? -1.298 -3.291 10.819 1.00 86.00 117 ARG A O 1
ATOM 888 N N . VAL A 1 118 ? -1.071 -2.266 8.831 1.00 85.81 118 VAL A N 1
ATOM 889 C CA . VAL A 1 118 ? -1.788 -1.041 9.220 1.00 85.81 118 VAL A CA 1
ATOM 890 C C . VAL A 1 118 ? -3.274 -1.312 9.455 1.00 85.81 118 VAL A C 1
ATOM 892 O O . VAL A 1 118 ? -3.824 -0.817 10.440 1.00 85.81 118 VAL A O 1
ATOM 895 N N . VAL A 1 119 ? -3.922 -2.101 8.595 1.00 85.81 119 VAL A N 1
ATOM 896 C CA . VAL A 1 119 ? -5.335 -2.484 8.755 1.00 85.81 119 VAL A CA 1
ATOM 897 C C . VAL A 1 119 ? -5.527 -3.282 10.046 1.00 85.81 119 VAL A C 1
ATOM 899 O O . VAL A 1 119 ? -6.309 -2.862 10.897 1.00 85.81 119 VAL A O 1
ATOM 902 N N . LEU A 1 120 ? -4.714 -4.318 10.277 1.00 85.38 120 LEU A N 1
ATOM 903 C CA . LEU A 1 120 ? -4.750 -5.106 11.515 1.00 85.38 120 LEU A CA 1
ATOM 904 C C . LEU A 1 120 ? -4.470 -4.248 12.758 1.00 85.38 120 LEU A C 1
ATOM 906 O O . LEU A 1 120 ? -5.093 -4.420 13.806 1.00 85.38 120 LEU A O 1
ATOM 910 N N . ALA A 1 121 ? -3.548 -3.286 12.669 1.00 87.75 121 ALA A N 1
ATOM 911 C CA . ALA A 1 121 ? -3.285 -2.357 13.763 1.00 87.75 121 ALA A CA 1
ATOM 912 C C . ALA A 1 121 ? -4.484 -1.432 14.038 1.00 87.75 121 ALA A C 1
ATOM 914 O O . ALA A 1 121 ? -4.779 -1.144 15.203 1.00 87.75 121 ALA A O 1
ATOM 915 N N . LYS A 1 122 ? -5.192 -0.976 12.996 1.00 87.88 122 LYS A N 1
ATOM 916 C CA . LYS A 1 122 ? -6.423 -0.183 13.134 1.00 87.88 122 LYS A CA 1
ATOM 917 C C . LYS A 1 122 ? -7.551 -1.007 13.747 1.00 87.88 122 LYS A C 1
ATOM 919 O O . LYS A 1 122 ? -8.204 -0.510 14.661 1.00 87.88 122 LYS A O 1
ATOM 924 N N . GLU A 1 123 ? -7.726 -2.256 13.329 1.00 85.81 123 GLU A N 1
ATOM 925 C CA . GLU A 1 123 ? -8.716 -3.175 13.900 1.00 85.81 123 GLU A CA 1
ATOM 926 C C . GLU A 1 123 ? -8.431 -3.473 15.367 1.00 85.81 123 GLU A C 1
ATOM 928 O O . GLU A 1 123 ? -9.321 -3.337 16.200 1.00 85.81 123 GLU A O 1
ATOM 933 N N . ARG A 1 124 ? -7.173 -3.752 15.732 1.00 87.88 124 ARG A N 1
ATOM 934 C CA . ARG A 1 124 ? -6.773 -3.924 17.139 1.00 87.88 124 ARG A CA 1
ATOM 935 C C . ARG A 1 124 ? -7.063 -2.677 17.969 1.00 87.88 124 ARG A C 1
ATOM 937 O O . ARG A 1 124 ? -7.519 -2.788 19.105 1.00 87.88 124 ARG A O 1
ATOM 944 N N . LYS A 1 125 ? -6.821 -1.481 17.421 1.00 87.50 125 LYS A N 1
ATOM 945 C CA . LYS A 1 125 ? -7.164 -0.214 18.090 1.00 87.50 125 LYS A CA 1
ATOM 946 C C . LYS A 1 125 ? -8.678 -0.031 18.213 1.00 87.50 125 LYS A C 1
ATOM 948 O O . LYS A 1 125 ? -9.135 0.406 19.264 1.00 87.50 125 LYS A O 1
ATOM 953 N N . ALA A 1 126 ? -9.452 -0.380 17.188 1.00 85.94 126 ALA A N 1
ATOM 954 C CA . ALA A 1 126 ? -10.911 -0.318 17.221 1.00 85.94 126 ALA A CA 1
ATOM 955 C C . ALA A 1 126 ? -11.503 -1.325 18.222 1.00 85.94 126 ALA A C 1
ATOM 957 O O . ALA A 1 126 ? -12.345 -0.947 19.030 1.00 85.94 126 ALA A O 1
ATOM 958 N N . ALA A 1 127 ? -11.006 -2.564 18.246 1.00 83.44 127 ALA A N 1
ATOM 959 C CA . ALA A 1 127 ? -11.384 -3.590 19.214 1.00 83.44 127 ALA A CA 1
ATOM 960 C C . ALA A 1 127 ? -11.056 -3.156 20.649 1.00 83.44 127 ALA A C 1
ATOM 962 O O . ALA A 1 127 ? -11.904 -3.249 21.531 1.00 83.44 127 ALA A O 1
ATOM 963 N N . ARG A 1 128 ? -9.868 -2.574 20.877 1.00 85.31 128 ARG A N 1
ATOM 964 C CA . ARG A 1 128 ? -9.515 -1.978 22.176 1.00 85.31 128 ARG A CA 1
ATOM 965 C C . ARG A 1 128 ? -10.455 -0.846 22.574 1.00 85.31 128 ARG A C 1
ATOM 967 O O . ARG A 1 128 ? -10.827 -0.784 23.734 1.00 85.31 128 ARG A O 1
ATOM 974 N N . LYS A 1 129 ? -10.862 0.022 21.641 1.00 83.00 129 LYS A N 1
ATOM 975 C CA . LYS A 1 129 ? -11.845 1.085 21.913 1.00 83.00 129 LYS A CA 1
ATOM 976 C C . LYS A 1 129 ? -13.238 0.535 22.229 1.00 83.00 129 LYS A C 1
ATOM 978 O O . LYS A 1 129 ? -13.926 1.123 23.047 1.00 83.00 129 LYS A O 1
ATOM 983 N N . ARG A 1 130 ? -13.642 -0.581 21.612 1.00 77.94 130 ARG A N 1
ATOM 984 C CA . ARG A 1 130 ? -14.910 -1.264 21.926 1.00 77.94 130 ARG A CA 1
ATOM 985 C C . ARG A 1 130 ? -14.885 -1.915 23.310 1.00 77.94 130 ARG A C 1
ATOM 987 O O . ARG A 1 130 ? -15.873 -1.841 24.024 1.00 77.94 130 ARG A O 1
ATOM 994 N N . LEU A 1 131 ? -13.759 -2.522 23.687 1.00 74.12 131 LEU A N 1
ATOM 995 C CA . LEU A 1 131 ? -13.563 -3.116 25.016 1.00 74.12 131 LEU A CA 1
ATOM 996 C C . LEU A 1 131 ? -13.376 -2.058 26.107 1.00 74.12 131 LEU A C 1
ATOM 998 O O . LEU A 1 131 ? -13.804 -2.251 27.240 1.00 74.12 131 LEU A O 1
ATOM 1002 N N . ALA A 1 132 ? -12.768 -0.924 25.765 1.00 70.12 132 ALA A N 1
ATOM 1003 C CA . ALA A 1 132 ? -12.730 0.257 26.608 1.00 70.12 132 ALA A CA 1
ATOM 1004 C C . ALA A 1 132 ? -14.099 0.945 26.571 1.00 70.12 132 ALA A C 1
ATOM 1006 O O . ALA A 1 132 ? -14.209 2.054 26.064 1.00 70.12 132 ALA A O 1
ATOM 1007 N N . ILE A 1 133 ? -15.140 0.283 27.086 1.00 61.31 133 ILE A N 1
ATOM 1008 C CA . ILE A 1 133 ? -16.417 0.924 27.399 1.00 61.31 133 ILE A CA 1
ATOM 1009 C C . ILE A 1 133 ? -16.090 1.976 28.464 1.00 61.31 133 ILE A C 1
ATOM 1011 O O . ILE A 1 133 ? -15.838 1.617 29.620 1.00 61.31 133 ILE A O 1
ATOM 1015 N N . PRO A 1 134 ? -16.047 3.270 28.109 1.00 57.41 134 PRO A N 1
ATOM 1016 C CA . PRO A 1 134 ? -15.562 4.295 29.022 1.00 57.41 134 PRO A CA 1
ATOM 1017 C C . PRO A 1 134 ? -16.520 4.474 30.208 1.00 57.41 134 PRO A C 1
ATOM 1019 O O . PRO A 1 134 ? -16.101 4.935 31.258 1.00 57.41 134 PRO A O 1
ATOM 1022 N N . GLY A 1 135 ? -17.778 4.035 30.085 1.00 56.72 135 GLY A N 1
ATOM 1023 C CA . GLY A 1 135 ? -18.760 4.080 31.165 1.00 56.72 135 GLY A CA 1
ATOM 1024 C C . GLY A 1 135 ? -18.477 3.087 32.293 1.00 56.72 135 GLY A C 1
ATOM 1025 O O . GLY A 1 135 ? -18.400 3.486 33.447 1.00 56.72 135 GLY A O 1
ATOM 1026 N N . VAL A 1 136 ? -18.280 1.799 31.999 1.00 60.97 136 VAL A N 1
ATOM 1027 C CA . VAL A 1 136 ? -18.255 0.763 33.053 1.00 60.97 136 VAL A CA 1
ATOM 1028 C C . VAL A 1 136 ? -17.004 0.871 33.925 1.00 60.97 136 VAL A C 1
ATOM 1030 O O . VAL A 1 136 ? -17.100 0.790 35.146 1.00 60.97 136 VAL A O 1
ATOM 1033 N N . ALA A 1 137 ? -15.838 1.132 33.327 1.00 64.50 137 ALA A N 1
ATOM 1034 C CA . ALA A 1 137 ? -14.597 1.294 34.083 1.00 64.50 137 ALA A CA 1
ATOM 1035 C C . ALA A 1 137 ? -14.587 2.584 34.922 1.00 64.50 137 ALA A C 1
ATOM 1037 O O . ALA A 1 137 ? -14.131 2.567 36.064 1.00 64.50 137 ALA A O 1
ATOM 1038 N N . VAL A 1 138 ? -15.130 3.689 34.395 1.00 70.94 138 VAL A N 1
ATOM 1039 C CA . VAL A 1 138 ? -15.219 4.961 35.131 1.00 70.94 138 VAL A CA 1
ATOM 1040 C C . VAL A 1 138 ? -16.266 4.878 36.242 1.00 70.94 138 VAL A C 1
ATOM 1042 O O . VAL A 1 138 ? -16.000 5.337 37.351 1.00 70.94 138 VAL A O 1
ATOM 1045 N N . HIS A 1 139 ? -17.415 4.237 36.005 1.00 70.50 139 HIS A N 1
ATOM 1046 C CA . HIS A 1 139 ? -18.418 4.001 37.047 1.00 70.50 139 HIS A CA 1
ATOM 1047 C C . HIS A 1 139 ? -17.906 3.050 38.134 1.00 70.50 139 HIS A C 1
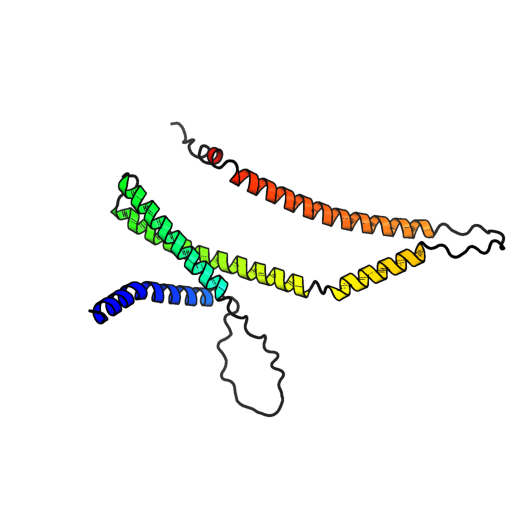ATOM 1049 O O . HIS A 1 139 ? -18.104 3.333 39.314 1.00 70.50 139 HIS A O 1
ATOM 1055 N N . ALA A 1 140 ? -17.179 1.988 37.772 1.00 73.94 140 ALA A N 1
ATOM 1056 C CA . ALA A 1 140 ? -16.554 1.087 38.740 1.00 73.94 140 ALA A CA 1
ATOM 1057 C C . ALA A 1 140 ? -15.465 1.791 39.569 1.00 73.94 140 ALA A C 1
ATOM 1059 O O . ALA A 1 140 ? -15.430 1.643 40.790 1.00 73.94 140 ALA A O 1
ATOM 1060 N N . ALA A 1 141 ? -14.619 2.611 38.936 1.00 78.44 141 ALA A N 1
ATOM 1061 C CA . ALA A 1 141 ? -13.598 3.393 39.631 1.00 78.44 141 ALA A CA 1
ATOM 1062 C C . ALA A 1 141 ? -14.214 4.444 40.569 1.00 78.44 141 ALA A C 1
ATOM 1064 O O . ALA A 1 141 ? -13.765 4.600 41.705 1.00 78.44 141 ALA A O 1
ATOM 1065 N N . LYS A 1 142 ? -15.280 5.128 40.131 1.00 84.69 142 LYS A N 1
ATOM 1066 C CA . LYS A 1 142 ? -15.991 6.113 40.955 1.00 84.69 142 LYS A CA 1
ATOM 1067 C C . LYS A 1 142 ? -16.673 5.441 42.148 1.00 84.69 142 LYS A C 1
ATOM 1069 O O . LYS A 1 142 ? -16.507 5.923 43.262 1.00 84.69 142 LYS A O 1
ATOM 1074 N N . ALA A 1 143 ? -17.332 4.296 41.945 1.00 81.44 143 ALA A N 1
ATOM 1075 C CA . ALA A 1 143 ? -17.941 3.511 43.021 1.00 81.44 143 ALA A CA 1
ATOM 1076 C C . ALA A 1 143 ? -16.906 2.998 44.040 1.00 81.44 143 ALA A C 1
ATOM 1078 O O . ALA A 1 143 ? -17.152 3.032 45.246 1.00 81.44 143 ALA A O 1
ATOM 1079 N N . ALA A 1 144 ? -15.726 2.571 43.576 1.00 81.88 144 ALA A N 1
ATOM 1080 C CA . ALA A 1 144 ? -14.627 2.179 44.456 1.00 81.88 144 ALA A CA 1
ATOM 1081 C C . ALA A 1 144 ? -14.105 3.364 45.287 1.00 81.88 144 ALA A C 1
ATOM 1083 O O . ALA A 1 144 ? -13.898 3.218 46.489 1.00 81.88 144 ALA A O 1
ATOM 1084 N N . ALA A 1 145 ? -13.963 4.548 44.683 1.00 85.38 145 ALA A N 1
ATOM 1085 C CA . ALA A 1 145 ? -13.546 5.757 45.391 1.00 85.38 145 ALA A CA 1
ATOM 1086 C C . ALA A 1 145 ? -14.575 6.208 46.443 1.00 85.38 145 ALA A C 1
ATOM 1088 O O . ALA A 1 145 ? -14.189 6.624 47.533 1.00 85.38 145 ALA A O 1
ATOM 1089 N N . THR A 1 146 ? -15.877 6.081 46.159 1.00 87.06 146 THR A N 1
ATOM 1090 C CA . THR A 1 146 ? -16.928 6.403 47.141 1.00 87.06 146 THR A CA 1
ATOM 1091 C C . THR A 1 146 ? -16.890 5.449 48.335 1.00 87.06 146 THR A C 1
ATOM 1093 O O . THR A 1 146 ? -16.984 5.897 49.473 1.00 87.06 146 THR A O 1
ATOM 1096 N N . ARG A 1 147 ? -16.675 4.147 48.095 1.00 83.50 147 ARG A N 1
ATOM 1097 C CA . ARG A 1 147 ? -16.523 3.151 49.170 1.00 83.50 147 ARG A CA 1
ATOM 1098 C C . ARG A 1 147 ? -15.259 3.369 49.996 1.00 83.50 147 ARG A C 1
ATOM 1100 O O . ARG A 1 147 ? -15.299 3.197 51.206 1.00 83.50 147 ARG A O 1
ATOM 1107 N N . LEU A 1 148 ? -14.156 3.765 49.358 1.00 85.88 148 LEU A N 1
ATOM 1108 C CA . LEU A 1 148 ? -12.917 4.078 50.069 1.00 85.88 148 LEU A CA 1
ATOM 1109 C C . LEU A 1 148 ? -13.088 5.317 50.956 1.00 85.88 148 LEU A C 1
ATOM 1111 O O . LEU A 1 148 ? -12.631 5.313 52.091 1.00 85.88 148 LEU A O 1
ATOM 1115 N N . LYS A 1 149 ? -13.785 6.348 50.463 1.00 86.38 149 LYS A N 1
ATOM 1116 C CA . LYS A 1 149 ? -14.073 7.554 51.245 1.00 86.38 149 LYS A CA 1
ATOM 1117 C C . LYS A 1 149 ? -14.957 7.245 52.457 1.00 86.38 149 LYS A C 1
ATOM 1119 O O . LYS A 1 149 ? -14.606 7.636 53.560 1.00 86.38 149 LYS A O 1
ATOM 1124 N N . ALA A 1 150 ? -16.009 6.448 52.269 1.00 81.19 150 ALA A N 1
ATOM 1125 C CA . ALA A 1 150 ? -16.874 6.001 53.363 1.00 81.19 150 ALA A CA 1
ATOM 1126 C C . ALA A 1 150 ? -16.150 5.136 54.415 1.00 81.19 150 ALA A C 1
ATOM 1128 O O . ALA A 1 150 ? -16.600 5.063 55.548 1.00 81.19 150 ALA A O 1
ATOM 1129 N N . ALA A 1 151 ? -15.046 4.474 54.056 1.00 78.88 151 ALA A N 1
ATOM 1130 C CA . ALA A 1 151 ? -14.234 3.703 55.001 1.00 78.88 151 ALA A CA 1
ATOM 1131 C C . ALA A 1 151 ? -13.165 4.544 55.724 1.00 78.88 151 ALA A C 1
ATOM 1133 O O . ALA A 1 151 ? -12.594 4.077 56.707 1.00 78.88 151 ALA A O 1
ATOM 1134 N N . ILE A 1 152 ? -12.842 5.733 55.202 1.00 86.44 152 ILE A N 1
ATOM 1135 C CA . ILE A 1 152 ? -11.832 6.640 55.764 1.00 86.44 152 ILE A CA 1
ATOM 1136 C C . ILE A 1 152 ? -12.472 7.677 56.679 1.00 86.44 152 ILE A C 1
ATOM 1138 O O . ILE A 1 152 ? -11.823 8.053 57.648 1.00 86.44 152 ILE A O 1
ATOM 1142 N N . ASP A 1 153 ? -13.699 8.123 56.395 1.00 77.75 153 ASP A N 1
ATOM 1143 C CA . ASP A 1 153 ? -14.442 8.973 57.325 1.00 77.75 153 ASP A CA 1
ATOM 1144 C C . ASP A 1 153 ? -14.754 8.140 58.583 1.00 77.75 153 ASP A C 1
ATOM 1146 O O . ASP A 1 153 ? -15.544 7.194 58.506 1.00 77.75 153 ASP A O 1
ATOM 1150 N N . PRO A 1 154 ? -14.093 8.408 59.726 1.00 64.19 154 PRO A N 1
ATOM 1151 C CA . PRO A 1 154 ? -14.388 7.689 60.952 1.00 64.19 154 PRO A CA 1
ATOM 1152 C C . PRO A 1 154 ? -15.813 8.051 61.368 1.00 64.19 154 PRO A C 1
ATOM 1154 O O . PRO A 1 154 ? -16.184 9.227 61.340 1.00 64.19 154 PRO A O 1
ATOM 1157 N N . GLU A 1 155 ? -16.616 7.054 61.751 1.00 62.28 155 GLU A N 1
ATOM 1158 C CA . GLU A 1 155 ? -17.881 7.345 62.425 1.00 62.28 155 GLU A CA 1
ATOM 1159 C C . GLU A 1 155 ? -17.611 8.315 63.586 1.00 62.28 155 GLU A C 1
ATOM 1161 O O . GLU A 1 155 ? -16.596 8.157 64.278 1.00 62.28 155 GLU A O 1
ATOM 1166 N N . PRO A 1 156 ? -18.470 9.330 63.791 1.00 63.25 156 PRO A N 1
ATOM 1167 C CA . PRO A 1 156 ? -18.361 10.209 64.941 1.00 63.25 156 PRO A CA 1
ATOM 1168 C C . PRO A 1 156 ? -18.384 9.336 66.195 1.00 63.25 156 P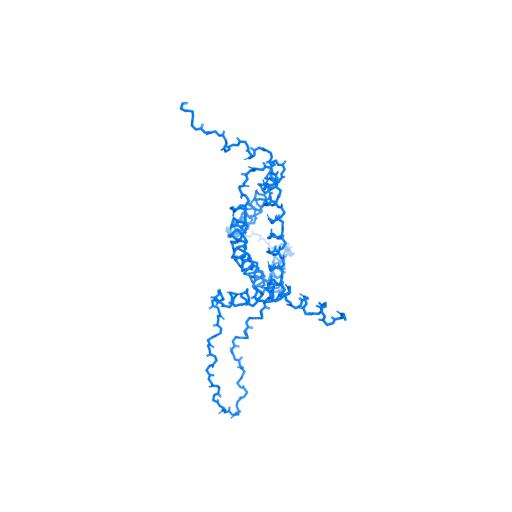RO A C 1
ATOM 1170 O O . PRO A 1 156 ? -19.378 8.687 66.508 1.00 63.25 156 PRO A O 1
ATOM 1173 N N . VAL A 1 157 ? -17.232 9.259 66.857 1.00 59.16 157 VAL A N 1
ATOM 1174 C CA . VAL A 1 157 ? -17.047 8.458 68.061 1.00 59.16 157 VAL A CA 1
ATOM 1175 C C . VAL A 1 157 ? -17.859 9.125 69.162 1.00 59.16 157 VAL A C 1
ATOM 1177 O O . VAL A 1 157 ? -17.423 10.114 69.745 1.00 59.16 157 VAL A O 1
ATOM 1180 N N . ASP A 1 158 ? -19.042 8.583 69.446 1.00 60.09 158 ASP A N 1
ATOM 1181 C CA . ASP A 1 158 ? -19.769 8.900 70.669 1.00 60.09 158 ASP A CA 1
ATOM 1182 C C . ASP A 1 158 ? -18.904 8.446 71.852 1.00 60.09 158 ASP A C 1
ATOM 1184 O O . ASP A 1 158 ? -18.707 7.256 72.108 1.00 60.09 158 ASP A O 1
ATOM 1188 N N . HIS A 1 159 ? -18.329 9.418 72.559 1.00 59.31 159 HIS A N 1
ATOM 1189 C CA . HIS A 1 159 ? -17.336 9.241 73.624 1.00 59.31 159 HIS A CA 1
ATOM 1190 C C . HIS A 1 159 ? -17.879 8.593 74.918 1.00 59.31 159 HIS A C 1
ATOM 1192 O O . HIS A 1 159 ? -17.304 8.778 75.988 1.00 59.31 159 HIS A O 1
ATOM 1198 N N . ALA A 1 160 ? -18.966 7.821 74.861 1.00 56.09 160 ALA A N 1
ATOM 1199 C CA . ALA A 1 160 ? -19.713 7.399 76.046 1.00 56.09 160 ALA A CA 1
ATOM 1200 C C . ALA A 1 160 ? -19.628 5.901 76.399 1.00 56.09 160 ALA A C 1
ATOM 1202 O O . ALA A 1 160 ? -20.391 5.451 77.250 1.00 56.09 160 ALA A O 1
ATOM 1203 N N . SER A 1 161 ? -18.729 5.100 75.810 1.00 55.50 161 SER A N 1
ATOM 1204 C CA . SER A 1 161 ? -18.602 3.680 76.195 1.00 55.50 161 SER A CA 1
ATOM 1205 C C . SER A 1 161 ? -17.171 3.220 76.503 1.00 55.50 161 SER A C 1
ATOM 1207 O O . SER A 1 161 ? -16.260 3.471 75.712 1.00 55.50 161 SER A O 1
ATOM 1209 N N . PRO A 1 162 ? -16.957 2.525 77.642 1.00 56.31 162 PRO A N 1
ATOM 1210 C CA . PRO A 1 162 ? -15.649 2.046 78.065 1.00 56.31 162 PRO A CA 1
ATOM 1211 C C . PRO A 1 162 ? -15.123 0.953 77.128 1.00 56.31 162 PRO A C 1
ATOM 1213 O O . PRO A 1 162 ? -15.789 -0.031 76.807 1.00 56.31 162 PRO A O 1
ATOM 1216 N N . VAL A 1 163 ? -13.888 1.167 76.685 1.00 51.81 163 VAL A N 1
ATOM 1217 C CA . VAL A 1 163 ? -13.168 0.398 75.671 1.00 51.81 163 VAL A CA 1
ATOM 1218 C C . VAL A 1 163 ? -12.819 -1.002 76.182 1.00 51.81 163 VAL A C 1
ATOM 1220 O O . VAL A 1 163 ? -12.010 -1.155 77.093 1.00 51.81 163 VAL A O 1
ATOM 1223 N N . THR A 1 164 ? -13.349 -2.040 75.531 1.00 54.34 164 THR A N 1
ATOM 1224 C CA . THR A 1 164 ? -12.782 -3.399 75.600 1.00 54.34 164 THR A CA 1
ATOM 1225 C C . THR A 1 164 ? -11.891 -3.679 74.382 1.00 54.34 164 THR A C 1
ATOM 1227 O O . THR A 1 164 ? -12.323 -3.431 73.252 1.00 54.34 164 THR A O 1
ATOM 1230 N N . PRO A 1 165 ? -10.681 -4.244 74.554 1.00 52.22 165 PRO A N 1
ATOM 1231 C CA . PRO A 1 165 ? -9.754 -4.512 73.457 1.00 52.22 165 PRO A CA 1
ATOM 1232 C C . PRO A 1 165 ? -10.182 -5.741 72.625 1.00 52.22 165 PRO A C 1
ATOM 1234 O O . PRO A 1 165 ? -10.029 -6.890 73.031 1.00 52.22 165 PRO A O 1
ATOM 1237 N N . ARG A 1 166 ? -10.688 -5.500 71.412 1.00 48.72 166 ARG A N 1
ATOM 1238 C CA . ARG A 1 166 ? -10.906 -6.473 70.318 1.00 48.72 166 ARG A CA 1
ATOM 1239 C C . ARG A 1 166 ? -10.458 -5.774 69.025 1.00 48.72 166 ARG A C 1
ATOM 1241 O O . ARG A 1 166 ? -10.856 -4.646 68.807 1.00 48.72 166 ARG A O 1
ATOM 1248 N N . THR A 1 167 ? -9.707 -6.302 68.060 1.00 48.81 167 THR A N 1
ATOM 1249 C CA . THR A 1 167 ? -9.088 -7.603 67.754 1.00 48.81 167 THR A CA 1
ATOM 1250 C C . THR A 1 167 ? -8.064 -7.386 66.608 1.00 48.81 167 THR A C 1
ATOM 1252 O O . THR A 1 167 ? -8.163 -6.401 65.876 1.00 48.81 167 THR A O 1
ATOM 1255 N N . PRO A 1 168 ? -7.135 -8.329 66.354 1.00 54.62 168 PRO A N 1
ATOM 1256 C CA . PRO A 1 168 ? -6.095 -8.260 65.306 1.00 54.62 168 PRO A CA 1
ATOM 1257 C C . PRO A 1 168 ? -6.556 -8.394 63.828 1.00 54.62 168 PRO A C 1
ATOM 1259 O O . PRO A 1 168 ? -5.719 -8.550 62.937 1.00 54.62 168 PRO A O 1
ATOM 1262 N N . ARG A 1 169 ? -7.857 -8.324 63.504 1.00 52.06 169 ARG A N 1
ATOM 1263 C CA . ARG A 1 169 ? -8.364 -8.632 62.144 1.00 52.06 169 ARG A CA 1
ATOM 1264 C C . ARG A 1 169 ? -8.160 -7.534 61.089 1.00 52.06 169 ARG A C 1
ATOM 1266 O O . ARG A 1 169 ? -8.070 -7.855 59.906 1.00 52.06 169 ARG A O 1
ATOM 1273 N N . LEU A 1 170 ? -8.011 -6.267 61.481 1.00 54.34 170 LEU A N 1
ATOM 1274 C CA . LEU A 1 170 ? -7.843 -5.155 60.527 1.00 54.34 170 LEU A CA 1
ATOM 1275 C C . LEU A 1 170 ? -6.463 -5.132 59.839 1.00 54.34 170 LEU A C 1
ATOM 1277 O O . LEU A 1 170 ? -6.349 -4.667 58.704 1.00 54.34 170 LEU A O 1
ATOM 1281 N N . ARG A 1 171 ? -5.422 -5.713 60.456 1.00 54.53 171 ARG A N 1
ATOM 1282 C CA . ARG A 1 171 ? -4.072 -5.765 59.859 1.00 54.53 171 ARG A CA 1
ATOM 1283 C C . ARG A 1 171 ? -4.003 -6.621 58.591 1.00 54.53 171 ARG A C 1
ATOM 1285 O O . ARG A 1 171 ? -3.280 -6.265 57.664 1.00 54.53 171 ARG A O 1
ATOM 1292 N N . HIS A 1 172 ? -4.771 -7.709 58.511 1.00 52.91 172 HIS A N 1
ATOM 1293 C CA . HIS A 1 172 ? -4.741 -8.595 57.341 1.00 52.91 172 HIS A CA 1
ATOM 1294 C C . HIS A 1 172 ? -5.438 -7.989 56.114 1.00 52.91 172 HIS A C 1
ATOM 1296 O O . HIS A 1 172 ? -4.949 -8.153 54.996 1.00 52.91 172 HIS A O 1
ATOM 1302 N N . ALA A 1 173 ? -6.518 -7.223 56.308 1.00 55.84 173 ALA A N 1
ATOM 1303 C CA . ALA A 1 173 ? -7.206 -6.536 55.212 1.00 55.84 173 ALA A CA 1
ATOM 1304 C C . ALA A 1 173 ? -6.344 -5.410 54.605 1.00 55.84 173 ALA A C 1
ATOM 1306 O O . ALA A 1 173 ? -6.289 -5.252 53.384 1.00 55.84 173 ALA A O 1
ATOM 1307 N N . PHE A 1 174 ? -5.594 -4.683 55.441 1.00 59.44 174 PHE A N 1
ATOM 1308 C CA . PHE A 1 174 ? -4.698 -3.618 54.979 1.00 59.44 174 PHE A CA 1
ATOM 1309 C C . PHE A 1 174 ? -3.496 -4.165 54.183 1.00 59.44 174 PHE A C 1
ATOM 1311 O O . PHE A 1 174 ? -3.103 -3.593 53.164 1.00 59.44 174 PHE A O 1
ATOM 1318 N N . HIS A 1 175 ? -2.954 -5.325 54.577 1.00 55.44 175 HIS A N 1
ATOM 1319 C CA . HIS A 1 175 ? -1.840 -5.971 53.868 1.00 55.44 175 HIS A CA 1
ATOM 1320 C C . HIS A 1 175 ? -2.233 -6.553 52.498 1.00 55.44 175 HIS A C 1
ATOM 1322 O O . HIS A 1 175 ? -1.429 -6.535 51.561 1.00 55.44 175 HIS A O 1
ATOM 1328 N N . ALA A 1 176 ? -3.469 -7.042 52.353 1.00 56.88 176 ALA A N 1
ATOM 1329 C CA . ALA A 1 176 ? -3.988 -7.531 51.073 1.00 56.88 176 ALA A CA 1
ATOM 1330 C C . ALA A 1 176 ? -4.232 -6.384 50.070 1.00 56.88 176 ALA A C 1
ATOM 1332 O O . ALA A 1 176 ? -3.993 -6.535 48.871 1.00 56.88 176 ALA A O 1
ATOM 1333 N N . CYS A 1 177 ? -4.645 -5.210 50.559 1.00 49.44 177 CYS A N 1
ATOM 1334 C CA . CYS A 1 177 ? -4.935 -4.056 49.707 1.00 49.44 177 CYS A CA 1
ATOM 1335 C C . CYS A 1 177 ? -3.652 -3.398 49.154 1.00 49.44 177 CYS A C 1
ATOM 1337 O O . CYS A 1 177 ? -3.570 -3.066 47.968 1.00 49.44 177 CYS A O 1
ATOM 1339 N N . THR A 1 178 ? -2.593 -3.293 49.967 1.00 60.59 178 THR A N 1
ATOM 1340 C CA . THR A 1 178 ? -1.305 -2.708 49.542 1.00 60.59 178 THR A CA 1
ATOM 1341 C C . THR A 1 178 ? -0.519 -3.607 48.582 1.00 60.59 178 THR A C 1
ATOM 1343 O O . THR A 1 178 ? 0.143 -3.113 47.665 1.00 60.59 178 THR A O 1
ATOM 1346 N N . THR A 1 179 ? -0.637 -4.934 48.707 1.00 62.25 179 THR A N 1
ATOM 1347 C CA . THR A 1 179 ? 0.019 -5.881 47.785 1.00 62.25 179 THR A CA 1
ATOM 1348 C C . THR A 1 179 ? -0.619 -5.901 46.394 1.00 62.25 179 THR A C 1
ATOM 1350 O O . THR A 1 179 ? 0.100 -6.055 45.400 1.00 62.25 179 THR A O 1
ATOM 1353 N N . TYR A 1 180 ? -1.935 -5.688 46.287 1.00 50.66 180 TYR A N 1
ATOM 1354 C CA . TYR A 1 180 ? -2.616 -5.609 44.990 1.00 50.66 180 TYR A CA 1
ATOM 1355 C C . TYR A 1 180 ? -2.318 -4.287 44.262 1.00 50.66 180 TYR A C 1
ATOM 1357 O O . TYR A 1 180 ? -2.000 -4.296 43.069 1.00 50.66 180 TYR A O 1
ATOM 1365 N N . ALA A 1 181 ? -2.302 -3.163 44.992 1.00 49.97 181 ALA A N 1
ATOM 1366 C CA . ALA A 1 181 ? -1.907 -1.857 44.455 1.00 49.97 181 ALA A CA 1
ATOM 1367 C C . ALA A 1 181 ? -0.433 -1.822 43.996 1.00 49.97 181 ALA A C 1
ATOM 1369 O O . ALA A 1 181 ? -0.112 -1.231 42.965 1.00 49.97 181 ALA A O 1
ATOM 1370 N N . GLY A 1 182 ? 0.469 -2.518 44.698 1.00 53.03 182 GLY A N 1
ATOM 1371 C CA . GLY A 1 182 ? 1.880 -2.609 44.305 1.00 53.03 182 GLY A CA 1
ATOM 1372 C C . GLY A 1 182 ? 2.122 -3.404 43.013 1.00 53.03 182 GLY A C 1
ATOM 1373 O O . GLY A 1 182 ? 3.008 -3.057 42.226 1.00 53.03 182 GLY A O 1
ATOM 1374 N N . LYS A 1 183 ? 1.333 -4.458 42.752 1.00 55.25 183 LYS A N 1
ATOM 1375 C CA . LYS A 1 183 ? 1.467 -5.270 41.527 1.00 55.25 183 LYS A CA 1
ATOM 1376 C C . LYS A 1 183 ? 0.946 -4.540 40.286 1.00 55.25 183 LYS A C 1
ATOM 1378 O O . LYS A 1 183 ? 1.597 -4.612 39.243 1.00 55.25 183 LYS A O 1
ATOM 1383 N N . SER A 1 184 ? -0.162 -3.804 40.388 1.00 50.94 184 SER A N 1
ATOM 1384 C CA . SER A 1 184 ? -0.708 -3.037 39.257 1.00 50.94 184 SER A CA 1
ATOM 1385 C C . SER A 1 184 ? 0.204 -1.870 38.850 1.00 50.94 184 SER A C 1
ATOM 1387 O O . SER A 1 184 ? 0.433 -1.659 37.657 1.00 50.94 184 SER A O 1
ATOM 1389 N N . TRP A 1 185 ? 0.835 -1.195 39.819 1.00 55.31 185 TRP A N 1
ATOM 1390 C CA . TRP A 1 185 ? 1.827 -0.149 39.549 1.00 55.31 185 TRP A CA 1
ATOM 1391 C C . TRP A 1 185 ? 3.100 -0.675 38.876 1.00 55.31 185 TRP A C 1
ATOM 1393 O O . TRP A 1 185 ? 3.602 -0.037 37.951 1.00 55.31 185 TRP A O 1
ATOM 1403 N N . ARG A 1 186 ? 3.602 -1.864 39.248 1.00 61.66 186 ARG A N 1
ATOM 1404 C CA . ARG A 1 186 ? 4.770 -2.473 38.571 1.00 61.66 186 ARG A CA 1
ATOM 1405 C C . ARG A 1 186 ? 4.492 -2.827 37.108 1.00 61.66 186 ARG A C 1
ATOM 1407 O O . ARG A 1 186 ? 5.377 -2.676 36.264 1.00 61.66 186 ARG A O 1
ATOM 1414 N N . TRP A 1 187 ? 3.274 -3.259 36.780 1.00 62.31 187 TRP A N 1
ATOM 1415 C CA . TRP A 1 187 ? 2.880 -3.521 35.391 1.00 62.31 187 TRP A CA 1
ATOM 1416 C C . TRP A 1 187 ? 2.757 -2.234 34.567 1.00 62.31 187 TRP A C 1
ATOM 1418 O O . TRP A 1 187 ? 3.267 -2.178 33.448 1.00 62.31 187 TRP A O 1
ATOM 1428 N N . ALA A 1 188 ? 2.167 -1.176 35.131 1.00 53.56 188 ALA A N 1
ATOM 1429 C CA . ALA A 1 188 ? 2.080 0.125 34.465 1.00 53.56 188 ALA A CA 1
ATOM 1430 C C . ALA A 1 188 ? 3.467 0.769 34.261 1.00 53.56 188 ALA A C 1
ATOM 1432 O O . ALA A 1 188 ? 3.784 1.224 33.160 1.00 53.56 188 ALA A O 1
ATOM 1433 N N . ALA A 1 189 ? 4.328 0.726 35.284 1.00 56.44 189 ALA A N 1
ATOM 1434 C CA . ALA A 1 189 ? 5.685 1.261 35.218 1.00 56.44 189 ALA A CA 1
ATOM 1435 C C . ALA A 1 189 ? 6.547 0.509 34.190 1.00 56.44 189 ALA A C 1
ATOM 1437 O O . ALA A 1 189 ? 7.159 1.139 33.332 1.00 56.44 189 ALA A O 1
ATOM 1438 N N . SER A 1 190 ? 6.526 -0.830 34.189 1.00 66.81 190 SER A N 1
ATOM 1439 C CA . SER A 1 190 ? 7.306 -1.638 33.234 1.00 66.81 190 SER A CA 1
ATOM 1440 C C . SER A 1 190 ? 6.814 -1.543 31.781 1.00 66.81 190 SER A C 1
ATOM 1442 O O . SER A 1 190 ? 7.589 -1.789 30.850 1.00 66.81 190 SER A O 1
ATOM 1444 N N . GLY A 1 191 ? 5.546 -1.177 31.562 1.00 61.16 191 GLY A N 1
ATOM 1445 C CA . GLY A 1 191 ? 5.018 -0.826 30.242 1.00 61.16 191 GLY A CA 1
ATOM 1446 C C . GLY A 1 191 ? 5.554 0.518 29.740 1.00 61.16 191 GLY A C 1
ATOM 1447 O O . GLY A 1 191 ? 6.008 0.613 28.598 1.00 61.16 191 GLY A O 1
ATOM 1448 N N . ALA A 1 192 ? 5.579 1.534 30.608 1.00 56.41 192 ALA A N 1
ATOM 1449 C CA . ALA A 1 192 ? 6.109 2.859 30.287 1.00 56.41 192 ALA A CA 1
ATOM 1450 C C . ALA A 1 192 ? 7.628 2.840 30.026 1.00 56.41 192 ALA A C 1
ATOM 1452 O O . ALA A 1 192 ? 8.093 3.464 29.071 1.00 56.41 192 ALA A O 1
ATOM 1453 N N . SER A 1 193 ? 8.402 2.060 30.793 1.00 66.38 193 SER A N 1
ATOM 1454 C CA . SER A 1 193 ? 9.855 1.922 30.592 1.00 66.38 193 SER A CA 1
ATOM 1455 C C . SER A 1 193 ? 10.204 1.288 29.242 1.00 66.38 193 SER A C 1
ATOM 1457 O O . SER A 1 193 ? 11.131 1.738 28.572 1.00 66.38 193 SER A O 1
ATOM 1459 N N . ARG A 1 194 ? 9.445 0.269 28.809 1.00 70.25 194 ARG A N 1
ATOM 1460 C CA . ARG A 1 194 ? 9.665 -0.407 27.517 1.00 70.25 194 ARG A CA 1
ATOM 1461 C C . ARG A 1 194 ? 9.306 0.481 26.326 1.00 70.25 194 ARG A C 1
ATOM 1463 O O . ARG A 1 194 ? 10.021 0.469 25.327 1.00 70.25 194 ARG A O 1
ATOM 1470 N N . ALA A 1 195 ? 8.256 1.294 26.448 1.00 58.81 195 ALA A N 1
ATOM 1471 C CA . ALA A 1 195 ? 7.906 2.285 25.431 1.00 58.81 195 ALA A CA 1
ATOM 1472 C C . ALA A 1 195 ? 8.964 3.401 25.320 1.00 58.81 195 ALA A C 1
ATOM 1474 O O . ALA A 1 195 ? 9.331 3.791 24.212 1.00 58.81 195 ALA A O 1
ATOM 1475 N N . ALA A 1 196 ? 9.505 3.865 26.452 1.00 62.75 196 ALA A N 1
ATOM 1476 C CA . ALA A 1 196 ? 10.565 4.872 26.478 1.00 62.75 196 ALA A CA 1
ATOM 1477 C C . ALA A 1 196 ? 11.911 4.343 25.942 1.00 62.75 196 ALA A C 1
ATOM 1479 O O . ALA A 1 196 ? 12.627 5.078 25.262 1.00 62.75 196 ALA A O 1
ATOM 1480 N N . ALA A 1 197 ? 12.244 3.073 26.201 1.00 69.38 197 ALA A N 1
ATOM 1481 C CA . ALA A 1 197 ? 13.441 2.430 25.654 1.00 69.38 197 ALA A CA 1
ATOM 1482 C C . ALA A 1 197 ? 13.365 2.297 24.122 1.00 69.38 197 ALA A C 1
ATOM 1484 O O . ALA A 1 197 ? 14.281 2.730 23.428 1.00 69.38 197 ALA A O 1
ATOM 1485 N N . GLY A 1 198 ? 12.232 1.821 23.586 1.00 68.25 198 GLY A N 1
ATOM 1486 C CA . GLY A 1 198 ? 12.033 1.716 22.136 1.00 68.25 198 GLY A CA 1
ATOM 1487 C C . GLY A 1 198 ? 12.065 3.069 21.413 1.00 68.25 198 GLY A C 1
ATOM 1488 O O . GLY A 1 198 ? 12.600 3.169 20.312 1.00 68.25 198 GLY A O 1
ATOM 1489 N N . ALA A 1 199 ? 11.557 4.136 22.042 1.00 63.97 199 ALA A N 1
ATOM 1490 C CA . ALA A 1 199 ? 11.626 5.486 21.480 1.00 63.97 199 ALA A CA 1
ATOM 1491 C C . ALA A 1 199 ? 13.064 6.041 21.431 1.00 63.97 199 ALA A C 1
ATOM 1493 O O . ALA A 1 199 ? 13.418 6.732 20.476 1.00 63.97 199 ALA A O 1
ATOM 1494 N N . ARG A 1 200 ? 13.908 5.719 22.423 1.00 74.75 200 ARG A N 1
ATOM 1495 C CA . ARG A 1 200 ? 15.323 6.135 22.447 1.00 74.75 200 ARG A CA 1
ATOM 1496 C C . ARG A 1 200 ? 16.170 5.413 21.403 1.00 74.75 200 ARG A C 1
ATOM 1498 O O . ARG A 1 200 ? 17.040 6.053 20.817 1.00 74.75 200 ARG A O 1
ATOM 1505 N N . ASP A 1 201 ? 15.908 4.135 21.140 1.00 70.56 201 ASP A N 1
ATOM 1506 C CA . ASP A 1 201 ? 16.631 3.395 20.097 1.00 70.56 201 ASP A CA 1
ATOM 1507 C C . ASP A 1 201 ? 16.290 3.916 18.697 1.00 70.56 201 ASP A C 1
ATOM 1509 O O . ASP A 1 201 ? 17.191 4.148 17.893 1.00 70.56 201 ASP A O 1
ATOM 1513 N N . ILE A 1 202 ? 15.016 4.224 18.432 1.00 64.75 202 ILE A N 1
ATOM 1514 C CA . ILE A 1 202 ? 14.605 4.844 17.162 1.00 64.75 202 ILE A CA 1
ATOM 1515 C C . ILE A 1 202 ? 15.237 6.237 17.008 1.00 64.75 202 ILE A C 1
ATOM 1517 O O . ILE A 1 202 ? 15.744 6.570 15.938 1.00 64.75 202 ILE A O 1
ATOM 1521 N N . ALA A 1 203 ? 15.272 7.035 18.080 1.00 68.12 203 ALA A N 1
ATOM 1522 C CA . ALA A 1 203 ? 15.910 8.349 18.056 1.00 68.12 203 ALA A CA 1
ATOM 1523 C C . ALA A 1 203 ? 17.430 8.266 17.818 1.00 68.12 203 ALA A C 1
ATOM 1525 O O . ALA A 1 203 ? 17.963 9.080 17.069 1.00 68.12 203 ALA A O 1
ATOM 1526 N N . ARG A 1 204 ? 18.135 7.272 18.384 1.00 73.44 204 ARG A N 1
ATOM 1527 C CA . ARG A 1 204 ? 19.576 7.067 18.134 1.00 73.44 204 ARG A CA 1
ATOM 1528 C C . ARG A 1 204 ? 19.880 6.679 16.693 1.00 73.44 204 ARG A C 1
ATOM 1530 O O . ARG A 1 204 ? 20.847 7.191 16.137 1.00 73.44 204 ARG A O 1
ATOM 1537 N N . VAL A 1 205 ? 19.055 5.821 16.093 1.00 66.50 205 VAL A N 1
ATOM 1538 C CA . VAL A 1 205 ? 19.212 5.419 14.685 1.00 66.50 205 VAL A CA 1
ATOM 1539 C C . VAL A 1 205 ? 19.000 6.614 13.750 1.00 66.50 205 VAL A C 1
ATOM 1541 O O . VAL A 1 205 ? 19.718 6.758 12.765 1.00 66.50 205 VAL A O 1
ATOM 1544 N N . LEU A 1 206 ? 18.076 7.517 14.088 1.00 65.00 206 LEU A N 1
ATOM 1545 C CA . LEU A 1 206 ? 17.810 8.720 13.295 1.00 65.00 206 LEU A CA 1
ATOM 1546 C C . LEU A 1 206 ? 18.878 9.813 13.457 1.00 65.00 206 LEU A C 1
ATOM 1548 O O . LEU A 1 206 ? 19.104 10.573 12.521 1.00 65.00 206 LEU A O 1
ATOM 1552 N N . HIS A 1 207 ? 19.547 9.898 14.611 1.00 69.25 207 HIS A N 1
ATOM 1553 C CA . HIS A 1 207 ? 20.500 10.979 14.890 1.00 69.25 207 HIS A CA 1
ATOM 1554 C C . HIS A 1 207 ? 21.950 10.694 14.464 1.00 69.25 207 HIS A C 1
ATOM 1556 O O . HIS A 1 207 ? 22.775 11.607 14.517 1.00 69.25 207 HIS A O 1
ATOM 1562 N N . ASN A 1 208 ? 22.290 9.462 14.062 1.00 55.47 208 ASN A N 1
ATOM 1563 C CA . ASN A 1 208 ? 23.651 9.118 13.631 1.00 55.47 208 ASN A CA 1
ATOM 1564 C C . ASN A 1 208 ? 23.682 8.126 12.446 1.00 55.47 208 ASN A C 1
ATOM 1566 O O . ASN A 1 208 ? 24.151 6.994 12.595 1.00 55.47 208 ASN A O 1
ATOM 1570 N N . PRO A 1 209 ? 23.205 8.532 11.254 1.00 56.53 209 PRO A N 1
ATOM 1571 C CA . PRO A 1 209 ? 23.193 7.665 10.073 1.00 56.53 209 PRO A CA 1
ATOM 1572 C C . PRO A 1 209 ? 24.600 7.347 9.533 1.00 56.53 209 PRO A C 1
ATOM 1574 O O . PRO A 1 209 ? 24.778 6.366 8.819 1.00 56.53 209 PRO A O 1
ATOM 1577 N N . VAL A 1 210 ? 25.618 8.138 9.894 1.00 58.50 210 VAL A N 1
ATOM 1578 C CA . VAL A 1 210 ? 26.965 8.061 9.299 1.00 58.50 210 VAL A CA 1
ATOM 1579 C C . VAL A 1 210 ? 27.817 6.933 9.900 1.00 58.50 210 VAL A C 1
ATOM 1581 O O . VAL A 1 210 ? 28.669 6.373 9.215 1.00 58.50 210 VAL A O 1
ATOM 1584 N N . ARG A 1 211 ? 27.571 6.513 11.150 1.00 55.16 211 ARG A N 1
ATOM 1585 C CA . ARG A 1 211 ? 28.363 5.440 11.789 1.00 55.16 211 ARG A CA 1
ATOM 1586 C C . ARG A 1 211 ? 28.013 4.021 11.340 1.00 55.16 211 ARG A C 1
ATOM 1588 O O . ARG A 1 211 ? 28.853 3.139 11.476 1.00 55.16 211 ARG A O 1
ATOM 1595 N N . HIS A 1 212 ? 26.821 3.786 10.793 1.00 52.66 212 HIS A N 1
ATOM 1596 C CA . HIS A 1 212 ? 26.433 2.450 10.324 1.00 52.66 212 HIS A CA 1
ATOM 1597 C C . HIS A 1 212 ? 26.843 2.159 8.874 1.00 52.66 212 HIS A C 1
ATOM 1599 O O . HIS A 1 212 ? 26.783 1.004 8.466 1.00 52.66 212 HIS A O 1
ATOM 1605 N N . ALA A 1 213 ? 27.324 3.159 8.128 1.00 56.50 213 ALA A N 1
ATOM 1606 C CA . ALA A 1 213 ? 27.817 2.972 6.763 1.00 56.50 213 ALA A CA 1
ATOM 1607 C C . ALA A 1 213 ? 29.256 2.415 6.693 1.00 56.50 213 ALA A C 1
ATOM 1609 O O . ALA A 1 213 ? 29.626 1.832 5.684 1.00 56.50 213 ALA A O 1
ATOM 1610 N N . HIS A 1 214 ? 30.059 2.540 7.758 1.00 54.09 214 HIS A N 1
ATOM 1611 C CA . HIS A 1 214 ? 31.469 2.107 7.756 1.00 54.09 214 HIS A CA 1
ATOM 1612 C C . HIS A 1 214 ? 31.733 0.731 8.390 1.00 54.09 214 HIS A C 1
ATOM 1614 O O . HIS A 1 214 ? 32.859 0.247 8.339 1.00 54.09 214 HIS A O 1
ATOM 1620 N N . ALA A 1 215 ? 30.729 0.081 8.988 1.00 53.47 215 ALA A N 1
ATOM 1621 C CA . ALA A 1 215 ? 30.925 -1.193 9.691 1.00 53.47 215 ALA A CA 1
ATOM 1622 C C . ALA A 1 215 ? 30.823 -2.439 8.789 1.00 53.47 215 ALA A C 1
ATOM 1624 O O . ALA A 1 215 ? 31.101 -3.542 9.250 1.00 53.47 215 ALA A O 1
ATOM 1625 N N . THR A 1 216 ? 30.430 -2.290 7.522 1.00 56.41 216 THR A N 1
ATOM 1626 C CA . THR A 1 216 ? 30.257 -3.414 6.582 1.00 56.41 216 THR A CA 1
ATOM 1627 C C . THR A 1 216 ? 31.384 -3.557 5.560 1.00 56.41 216 THR A C 1
ATOM 1629 O O . THR A 1 216 ? 31.292 -4.433 4.710 1.00 56.41 216 THR A O 1
ATOM 1632 N N . ASP A 1 217 ? 32.450 -2.756 5.654 1.00 51.34 217 ASP A N 1
ATOM 1633 C CA . ASP A 1 217 ? 33.537 -2.723 4.659 1.00 51.34 217 ASP A CA 1
ATOM 1634 C C . ASP A 1 217 ? 34.889 -3.222 5.209 1.00 51.34 217 ASP A C 1
ATOM 1636 O O . ASP A 1 217 ? 35.964 -2.736 4.867 1.00 51.34 217 ASP A O 1
ATOM 1640 N N . ALA A 1 218 ? 34.842 -4.204 6.114 1.00 56.66 218 ALA A N 1
ATOM 1641 C CA . ALA A 1 218 ? 36.018 -4.959 6.538 1.00 56.66 218 ALA A CA 1
ATOM 1642 C C . ALA A 1 218 ? 36.022 -6.320 5.828 1.00 56.66 218 ALA A C 1
ATOM 1644 O O . ALA A 1 218 ? 35.610 -7.336 6.388 1.00 56.66 218 ALA A O 1
ATOM 1645 N N . GLY A 1 219 ? 36.449 -6.319 4.564 1.00 67.31 219 GLY A N 1
ATOM 1646 C CA . GLY A 1 219 ? 36.735 -7.544 3.821 1.00 67.31 219 GLY A CA 1
ATOM 1647 C C . GLY A 1 219 ? 37.896 -8.337 4.449 1.00 67.31 219 GLY A C 1
ATOM 1648 O O . GLY A 1 219 ? 38.766 -7.748 5.102 1.00 67.31 219 GLY A O 1
ATOM 1649 N N . PRO A 1 220 ? 37.929 -9.670 4.275 1.00 62.28 220 PRO A N 1
ATOM 1650 C CA . PRO A 1 220 ? 39.015 -10.500 4.778 1.00 62.28 220 PRO A CA 1
ATOM 1651 C C . PRO A 1 220 ? 40.311 -10.141 4.044 1.00 62.28 220 PRO A C 1
ATOM 1653 O O . PRO A 1 220 ? 40.379 -10.207 2.818 1.00 62.28 220 PRO A O 1
ATOM 1656 N N . ARG A 1 221 ? 41.338 -9.745 4.801 1.00 54.25 221 ARG A N 1
ATOM 1657 C CA . ARG A 1 221 ? 42.698 -9.589 4.279 1.00 54.25 221 ARG A CA 1
ATOM 1658 C C . ARG A 1 221 ? 43.254 -10.979 3.963 1.00 54.25 221 ARG A C 1
ATOM 1660 O O . ARG A 1 221 ? 43.454 -11.766 4.888 1.00 54.25 221 ARG A O 1
ATOM 1667 N N . GLY A 1 222 ? 43.445 -11.251 2.676 1.00 64.69 222 GLY A N 1
ATOM 1668 C CA . GLY A 1 222 ? 44.382 -12.247 2.156 1.00 64.69 222 GLY A CA 1
ATOM 1669 C C . GLY A 1 222 ? 45.669 -11.561 1.732 1.00 64.69 222 GLY A C 1
ATOM 1670 O O . GLY A 1 222 ? 45.579 -10.374 1.338 1.00 64.69 222 GLY A O 1
#

Sequence (222 aa):
MIDVLTLMTRVLLSPLWALWWVYRFLWWTFSPDAPPAAAPAAGGKAFDIVDSRPTPPKLPVGALRGGFIGSLAASGGLAVLASTAARHDIVQPASAAAIWAWTSVLIFVMSIFAVRRVVLAKERKAARKRLAIPGVAVHAAKAAATRLKAAIDPEPVDHASPVTPRTPRLRHAFHACTTYAGKSWRWAASGASRAAAGARDIARVLHNPVRHAHATDAGPRG